Protein AF-A0A316M0P5-F1 (afdb_monomer_lite)

Secondary structure (DSSP, 8-state):
--EEEESS--SEEEEEE-TTPPPEEEEEEETTS-EEEEEE-B-SS---EEEEEEPPGGGTTS-EEEEESS--SGGG-EEESS---GGG--TTS-SSSB--SSBEEEEEEEEEE-TTS-EEEEEEEE---SSSPP--EEEEEEESSSSS-EEE-S-----PPP-B-SS-SS-SSEEEEEEEE-TTS-EEEEEEEPP---TT-SBS--BPPPEEEETTEEEE-GGGGG--------------S------EEEEES-STT--EEEE--SSTT-EE-SS--------PPPP-

Radius of gyration: 24.52 Å; chains: 1; bounding box: 75×32×72 Å

Sequence (288 aa):
MGRILLERTKKYLFIPYEEGTVDQKIRIRGKSKKDFSFYYPIASSHVSGWGRIELPIEMVGETVEIITERDAMIEAIYTREQCYGLVERHPMEPWIHFHIPFGKILSVKSLYQDGKENWRMYLLEDFSMGLQSNKGMIREYESEDLYYWKEVGKEISDFRIADNTENFPLVGDVEEFIRATDKNGDTYGFALSKTFRLEQSPVTNVLSIPININGNKIQPIKELKRLRVWKRDWYLKEIEKEFYFECRFQIEPGEWPGITIVDKARTMEDIRAGVIEVELEILVGMEE

Foldseek 3Di:
DDKDKAAQAAQKKKFFADPPAAWWKKWKQWPVRDIDIDTARGAAPDGLDIFMDGDDPVRHGTIMMIDTPDHGVPVPMGHDHDDDDVVPQFPPEDDQFDFDRAAEFPDWFDWEQDPVRKIKTKTFGDSHPHPDDDPGDIWIWIGNFQGDIDTDPDDQDDDDGFDWDPDDLDDDQFDTKTWYAGPVRWIKMKTKGHFCDDRSYRTGITIDQMWTDDPSDTHHGPVCVPDDDDDDDDDDDDDPDDDDDQQKWAWPPPDPPRTDTGHDPPDPRIDGDPDDDDDDDDCPDDDD

Structure (mmCIF, N/CA/C/O backbone):
data_AF-A0A316M0P5-F1
#
_entry.id   AF-A0A316M0P5-F1
#
loop_
_atom_site.group_PDB
_atom_site.id
_atom_site.type_symbol
_atom_site.label_atom_id
_atom_site.label_alt_id
_atom_site.label_comp_id
_atom_site.label_asym_id
_atom_site.label_entity_id
_atom_site.label_seq_id
_atom_site.pdbx_PDB_ins_code
_atom_site.Cartn_x
_atom_site.Cartn_y
_atom_site.Cartn_z
_atom_site.occupancy
_atom_site.B_iso_or_equiv
_atom_site.auth_seq_id
_atom_site.auth_comp_id
_atom_site.auth_asym_id
_atom_site.auth_atom_id
_atom_site.pdbx_PDB_model_num
ATOM 1 N N . MET A 1 1 ? 18.243 -8.850 -20.522 1.00 82.75 1 MET A N 1
ATOM 2 C CA . MET A 1 1 ? 18.728 -7.869 -19.536 1.00 82.75 1 MET A CA 1
ATOM 3 C C . MET A 1 1 ? 18.443 -6.487 -20.088 1.00 82.75 1 MET A C 1
ATOM 5 O O . MET A 1 1 ? 19.121 -6.078 -21.024 1.00 82.75 1 MET A O 1
ATOM 9 N N . GLY A 1 2 ? 17.419 -5.815 -19.566 1.00 85.44 2 GLY A N 1
ATOM 10 C CA . GLY A 1 2 ? 17.083 -4.445 -19.947 1.00 85.44 2 GLY A CA 1
ATOM 11 C C . GLY A 1 2 ? 17.866 -3.417 -19.128 1.00 85.44 2 GLY A C 1
ATOM 12 O O . GLY A 1 2 ? 18.156 -3.641 -17.947 1.00 85.44 2 GLY A O 1
ATOM 13 N N . ARG A 1 3 ? 18.204 -2.279 -19.742 1.00 91.31 3 ARG A N 1
ATOM 14 C CA . ARG A 1 3 ? 18.884 -1.157 -19.081 1.00 91.31 3 ARG A CA 1
ATOM 15 C C . ARG A 1 3 ? 18.383 0.177 -19.629 1.00 91.31 3 ARG A C 1
ATOM 17 O O . ARG A 1 3 ? 18.338 0.351 -20.839 1.00 91.31 3 ARG A O 1
ATOM 24 N N . ILE A 1 4 ? 18.126 1.133 -18.739 1.00 92.94 4 ILE A N 1
ATOM 25 C CA . ILE A 1 4 ? 17.823 2.530 -19.083 1.00 92.94 4 ILE A CA 1
ATOM 26 C C . ILE A 1 4 ? 18.649 3.486 -18.214 1.00 92.94 4 ILE A C 1
ATOM 28 O O . ILE A 1 4 ? 18.998 3.176 -17.070 1.00 92.94 4 ILE A O 1
ATOM 32 N N . LEU A 1 5 ? 18.980 4.650 -18.772 1.00 92.50 5 LEU A N 1
ATOM 33 C CA . LEU A 1 5 ? 19.546 5.784 -18.049 1.00 92.50 5 LEU A CA 1
ATOM 34 C C . LEU A 1 5 ? 18.502 6.897 -17.981 1.00 92.50 5 LEU A C 1
ATOM 36 O O . LEU A 1 5 ? 18.043 7.376 -19.013 1.00 92.50 5 LEU A O 1
ATOM 40 N N . LEU A 1 6 ? 18.155 7.318 -16.769 1.00 91.19 6 LEU A N 1
ATOM 41 C CA . LEU A 1 6 ? 17.278 8.457 -16.529 1.00 91.19 6 LEU A CA 1
ATOM 42 C C . LEU A 1 6 ? 18.118 9.639 -16.062 1.00 91.19 6 LEU A C 1
ATOM 44 O O . LEU A 1 6 ? 18.826 9.549 -15.060 1.00 91.19 6 LEU A O 1
ATOM 48 N N . GLU A 1 7 ? 18.062 10.749 -16.792 1.00 91.12 7 GLU A N 1
ATOM 49 C CA . GLU A 1 7 ? 18.788 11.970 -16.450 1.00 91.12 7 GLU A CA 1
ATOM 50 C C . GLU A 1 7 ? 17.930 12.923 -15.620 1.00 91.12 7 GLU A C 1
ATOM 52 O O . GLU A 1 7 ? 16.743 13.094 -15.890 1.00 91.12 7 GLU A O 1
ATOM 57 N N . ARG A 1 8 ? 18.557 13.601 -14.647 1.00 88.19 8 ARG A N 1
ATOM 58 C CA . ARG A 1 8 ? 17.911 14.607 -13.788 1.00 88.19 8 ARG A CA 1
ATOM 59 C C . ARG A 1 8 ? 16.636 14.062 -13.142 1.00 88.19 8 ARG A C 1
ATOM 61 O O . ARG A 1 8 ? 15.574 14.689 -13.213 1.00 88.19 8 ARG A O 1
ATOM 68 N N . THR A 1 9 ? 16.761 12.883 -12.539 1.00 89.94 9 THR A N 1
ATOM 69 C CA . THR A 1 9 ? 15.659 12.144 -11.921 1.00 89.94 9 THR A CA 1
ATOM 70 C C . THR A 1 9 ? 14.877 13.002 -10.938 1.00 89.94 9 THR A C 1
ATOM 72 O O . THR A 1 9 ? 15.435 13.780 -10.169 1.00 89.94 9 THR A O 1
ATOM 75 N N . LYS A 1 10 ? 13.556 12.875 -10.975 1.00 90.44 10 LYS A N 1
ATOM 76 C CA . LYS A 1 10 ? 12.646 13.547 -10.045 1.00 90.44 10 LYS A CA 1
ATOM 77 C C . LYS A 1 10 ? 12.376 12.687 -8.815 1.00 90.44 10 LYS A C 1
ATOM 79 O O . LYS A 1 10 ? 12.796 11.536 -8.764 1.00 90.44 10 LYS A O 1
ATOM 84 N N . LYS A 1 11 ? 11.654 13.246 -7.843 1.00 87.50 11 LYS A N 1
ATOM 85 C CA . LYS A 1 11 ? 11.351 12.592 -6.564 1.00 87.50 11 LYS A CA 1
ATOM 86 C C . LYS A 1 11 ? 10.739 11.188 -6.699 1.00 87.50 11 LYS A C 1
ATOM 88 O O . LYS A 1 11 ? 11.113 10.288 -5.950 1.00 87.50 11 LYS A O 1
ATOM 93 N N . TYR A 1 12 ? 9.814 10.990 -7.635 1.00 86.50 12 TYR A N 1
ATOM 94 C CA . TYR A 1 12 ? 9.087 9.729 -7.792 1.00 86.50 12 TYR A CA 1
ATOM 95 C C . TYR A 1 12 ? 9.450 9.027 -9.096 1.00 86.50 12 TYR A C 1
ATOM 97 O O . TYR A 1 12 ? 9.427 9.641 -10.161 1.00 86.50 12 TYR A O 1
ATOM 105 N N . LEU A 1 13 ? 9.728 7.729 -9.009 1.00 88.38 13 LEU A N 1
ATOM 106 C CA . LEU A 1 13 ? 9.939 6.812 -10.122 1.00 88.38 13 LEU A CA 1
ATOM 107 C C . LEU A 1 13 ? 8.658 6.021 -10.400 1.00 88.38 13 LEU A C 1
ATOM 109 O O . LEU A 1 13 ? 8.078 5.451 -9.477 1.00 88.38 13 LEU A O 1
ATOM 113 N N . PHE A 1 14 ? 8.255 5.966 -11.666 1.00 87.06 14 PHE A N 1
ATOM 114 C CA . PHE A 1 14 ? 7.072 5.250 -12.131 1.00 87.06 14 PHE A CA 1
ATOM 115 C C . PHE A 1 14 ? 7.503 4.036 -12.945 1.00 87.06 14 PHE A C 1
ATOM 117 O O . PHE A 1 14 ? 8.214 4.186 -13.938 1.00 87.06 14 PHE A O 1
ATOM 124 N N . ILE A 1 15 ? 7.093 2.843 -12.513 1.00 88.75 15 ILE A N 1
ATOM 125 C CA . ILE A 1 15 ? 7.487 1.568 -13.122 1.00 88.75 15 ILE A CA 1
ATOM 126 C C . ILE A 1 15 ? 6.229 0.820 -13.580 1.00 88.75 15 ILE A C 1
ATOM 128 O O . ILE A 1 15 ? 5.363 0.548 -12.743 1.00 88.75 15 ILE A O 1
ATOM 132 N N . PRO A 1 16 ? 6.112 0.450 -14.867 1.00 88.56 16 PRO A N 1
ATOM 133 C CA . PRO A 1 16 ? 4.956 -0.296 -15.344 1.00 88.56 16 PRO A CA 1
ATOM 134 C C . PRO A 1 16 ? 4.971 -1.712 -14.762 1.00 88.56 16 PRO A C 1
ATOM 136 O O . PRO A 1 16 ? 6.026 -2.350 -14.720 1.00 88.56 16 PRO A O 1
ATOM 139 N N . TYR A 1 17 ? 3.822 -2.212 -14.318 1.00 86.94 17 TYR A N 1
ATOM 140 C CA . TYR A 1 17 ? 3.673 -3.592 -13.854 1.00 86.94 17 TYR A CA 1
ATOM 141 C C . TYR A 1 17 ? 2.715 -4.391 -14.734 1.00 86.94 17 TYR A C 1
ATOM 143 O O . TYR A 1 17 ? 1.860 -3.824 -15.416 1.00 86.94 17 TYR A O 1
ATOM 151 N N . GLU A 1 18 ? 2.873 -5.711 -14.691 1.00 86.94 18 GLU A N 1
ATOM 152 C CA . GLU A 1 18 ? 1.995 -6.682 -15.344 1.00 86.94 18 GLU A CA 1
ATOM 153 C C . GLU A 1 18 ? 1.488 -7.685 -14.304 1.00 86.94 18 GLU A C 1
ATOM 155 O O . GLU A 1 18 ? 2.272 -8.351 -13.619 1.00 86.94 18 GLU A O 1
ATOM 160 N N . GLU A 1 19 ? 0.168 -7.762 -14.148 1.00 82.94 19 GLU A N 1
ATOM 161 C CA . GLU A 1 19 ? -0.465 -8.701 -13.226 1.00 82.94 19 GLU A CA 1
ATOM 162 C C . GLU A 1 19 ? -0.185 -10.151 -13.642 1.00 82.94 19 GLU A C 1
ATOM 164 O O . GLU A 1 19 ? -0.196 -10.508 -14.815 1.00 82.94 19 GLU A O 1
ATOM 169 N N . GLY A 1 20 ? 0.072 -11.018 -12.660 1.00 80.69 20 GLY A N 1
ATOM 170 C CA . GLY A 1 20 ? 0.328 -12.441 -12.914 1.00 80.69 20 GLY A CA 1
ATOM 171 C C . GLY A 1 20 ? 1.737 -12.770 -13.423 1.00 80.69 20 GLY A C 1
ATOM 172 O O . GLY A 1 20 ? 2.089 -13.950 -13.469 1.00 80.69 20 GLY A O 1
ATOM 173 N N . THR A 1 21 ? 2.569 -11.769 -13.716 1.00 85.62 21 THR A N 1
ATOM 174 C CA . THR A 1 21 ? 3.973 -11.975 -14.094 1.00 85.62 21 THR A CA 1
ATOM 175 C C . THR A 1 21 ? 4.845 -12.284 -12.877 1.00 85.62 21 THR A C 1
ATOM 177 O O . THR A 1 21 ? 4.596 -11.833 -11.760 1.00 85.62 21 THR A O 1
ATOM 180 N N . VAL A 1 22 ? 5.886 -13.091 -13.094 1.00 87.94 22 VAL A N 1
ATOM 181 C CA . VAL A 1 22 ? 6.869 -13.432 -12.061 1.00 87.94 22 VAL A CA 1
ATOM 182 C C . VAL A 1 22 ? 7.710 -12.207 -11.721 1.00 87.94 22 VAL A C 1
ATOM 184 O O . VAL A 1 22 ? 8.318 -11.604 -12.606 1.00 87.94 22 VAL A O 1
ATOM 187 N N . ASP A 1 23 ? 7.804 -11.895 -10.431 1.00 90.75 23 ASP A N 1
ATOM 188 C CA . ASP A 1 23 ? 8.674 -10.837 -9.937 1.00 90.75 23 ASP A CA 1
ATOM 189 C C . ASP A 1 23 ? 10.119 -11.044 -10.397 1.00 90.75 23 ASP A C 1
ATOM 191 O O . ASP A 1 23 ? 10.692 -12.130 -10.265 1.00 90.75 23 ASP A O 1
ATOM 195 N N . GLN A 1 24 ? 10.740 -9.969 -10.868 1.00 90.62 24 GLN A N 1
ATOM 196 C CA . GLN A 1 24 ? 12.162 -9.955 -11.173 1.00 90.62 24 GLN A CA 1
ATOM 197 C C . GLN A 1 24 ? 12.881 -8.849 -10.421 1.00 90.62 24 GLN A C 1
ATOM 199 O O . GLN A 1 24 ? 12.287 -7.851 -10.007 1.00 90.62 24 GLN A O 1
ATOM 204 N N . LYS A 1 25 ? 14.186 -9.038 -10.231 1.00 91.56 25 LYS A N 1
ATOM 205 C CA . LYS A 1 25 ? 15.002 -8.071 -9.515 1.00 91.56 25 LYS A CA 1
ATOM 206 C C . LYS A 1 25 ? 15.245 -6.842 -10.386 1.00 91.56 25 LYS A C 1
ATOM 208 O O . LYS A 1 25 ? 15.865 -6.925 -11.447 1.00 91.56 25 LYS A O 1
ATOM 213 N N . ILE A 1 26 ? 14.802 -5.692 -9.898 1.00 91.88 26 ILE A N 1
ATOM 214 C CA . ILE A 1 26 ? 15.166 -4.381 -10.426 1.00 91.88 26 ILE A CA 1
ATOM 215 C C . ILE A 1 26 ? 16.307 -3.844 -9.574 1.00 91.88 26 ILE A C 1
ATOM 217 O O . ILE A 1 26 ? 16.248 -3.886 -8.345 1.00 91.88 26 ILE A O 1
ATOM 221 N N . ARG A 1 27 ? 17.359 -3.340 -10.218 1.00 92.38 27 ARG A N 1
ATOM 222 C CA . ARG A 1 27 ? 18.457 -2.635 -9.551 1.00 92.38 27 ARG A CA 1
ATOM 223 C C . ARG A 1 27 ? 18.503 -1.195 -10.028 1.00 92.38 27 ARG A C 1
ATOM 225 O O . ARG A 1 27 ? 18.555 -0.945 -11.228 1.00 92.38 27 ARG A O 1
ATOM 232 N N . ILE A 1 28 ? 18.538 -0.274 -9.076 1.00 91.94 28 ILE A N 1
ATOM 233 C CA . ILE A 1 28 ? 18.650 1.162 -9.306 1.00 91.94 28 ILE A CA 1
ATOM 234 C C . ILE A 1 28 ? 20.013 1.612 -8.789 1.00 91.94 28 ILE A C 1
ATOM 236 O O . ILE A 1 28 ? 20.363 1.340 -7.640 1.00 91.94 28 ILE A O 1
ATOM 240 N N . ARG A 1 29 ? 20.801 2.265 -9.644 1.00 92.25 29 ARG A N 1
ATOM 241 C CA . ARG A 1 29 ? 22.160 2.724 -9.340 1.00 92.25 29 ARG A CA 1
ATOM 242 C C . ARG A 1 29 ? 22.292 4.217 -9.629 1.00 92.25 29 ARG A C 1
ATOM 244 O O . ARG A 1 29 ? 22.169 4.641 -10.775 1.00 92.25 29 ARG A O 1
ATOM 251 N N . GLY A 1 30 ? 22.589 4.998 -8.594 1.00 88.38 30 GLY A N 1
ATOM 252 C CA . GLY A 1 30 ? 22.941 6.414 -8.726 1.00 88.38 30 GLY A CA 1
ATOM 253 C C . GLY A 1 30 ? 24.423 6.619 -9.051 1.00 88.38 30 GLY A C 1
ATOM 254 O O . GLY A 1 30 ? 25.257 5.728 -8.843 1.00 88.38 30 GLY A O 1
ATOM 255 N N . LYS A 1 31 ? 24.782 7.821 -9.518 1.00 81.19 31 LYS A N 1
ATOM 256 C CA . LYS A 1 31 ? 26.191 8.216 -9.723 1.00 81.19 31 LYS A CA 1
ATOM 257 C C . LYS A 1 31 ? 26.962 8.276 -8.404 1.00 81.19 31 LYS A C 1
ATOM 259 O O . LYS A 1 31 ? 28.147 7.945 -8.375 1.00 81.19 31 LYS A O 1
ATOM 264 N N . SER A 1 32 ? 26.273 8.591 -7.311 1.00 72.50 32 SER A N 1
ATOM 265 C CA . SER A 1 32 ? 26.771 8.573 -5.930 1.00 72.50 32 SER A CA 1
ATOM 266 C C . SER A 1 32 ? 27.163 7.182 -5.383 1.00 72.50 32 SER A C 1
ATOM 268 O O . SER A 1 32 ? 27.480 7.055 -4.203 1.00 72.50 32 SER A O 1
ATOM 270 N N . LYS A 1 33 ? 27.172 6.123 -6.213 1.00 67.56 33 LYS A N 1
ATOM 271 C CA . LYS A 1 33 ? 27.423 4.710 -5.847 1.00 67.56 33 LYS A CA 1
ATOM 272 C C . LYS A 1 33 ? 26.431 4.109 -4.844 1.00 67.56 33 LYS A C 1
ATOM 274 O O . LYS A 1 33 ? 26.630 2.967 -4.438 1.00 67.56 33 LYS A O 1
ATOM 279 N N . LYS A 1 34 ? 25.350 4.811 -4.485 1.00 74.94 34 LYS A N 1
ATOM 280 C CA . LYS A 1 34 ? 24.212 4.170 -3.824 1.00 74.94 34 LYS A CA 1
ATOM 281 C C . LYS A 1 34 ? 23.511 3.252 -4.816 1.00 74.94 34 LYS A C 1
ATOM 283 O O . LYS A 1 34 ? 23.189 3.652 -5.938 1.00 74.94 34 LYS A O 1
ATOM 288 N N . ASP A 1 35 ? 23.275 2.026 -4.384 1.00 85.44 35 ASP A N 1
ATOM 289 C CA . ASP A 1 35 ? 22.475 1.062 -5.104 1.00 85.44 35 ASP A CA 1
ATOM 290 C C . ASP A 1 35 ? 21.407 0.476 -4.191 1.00 85.44 35 ASP A C 1
ATOM 292 O O . ASP A 1 35 ? 21.615 0.232 -3.004 1.00 85.44 35 ASP A O 1
ATOM 296 N N . PHE A 1 36 ? 20.229 0.262 -4.756 1.00 87.44 36 PHE A N 1
ATOM 297 C CA . PHE A 1 36 ? 19.219 -0.545 -4.100 1.00 87.44 36 PHE A CA 1
ATOM 298 C C . PHE A 1 36 ? 18.539 -1.434 -5.125 1.00 87.44 36 PHE A C 1
ATOM 300 O O . PHE A 1 36 ? 18.544 -1.169 -6.331 1.00 87.44 36 PHE A O 1
ATOM 307 N N . SER A 1 37 ? 18.012 -2.547 -4.637 1.00 89.44 37 SER A N 1
ATOM 308 C CA . SER A 1 37 ? 17.334 -3.522 -5.470 1.00 89.44 37 SER A CA 1
ATOM 309 C C . SER A 1 37 ? 16.124 -4.078 -4.762 1.00 89.44 37 SER A C 1
ATOM 311 O O . SER A 1 37 ? 16.158 -4.267 -3.547 1.00 89.44 37 SER A O 1
ATOM 313 N N . PHE A 1 38 ? 15.109 -4.391 -5.543 1.00 90.25 38 PHE A N 1
ATOM 314 C CA . PHE A 1 38 ? 13.842 -4.923 -5.076 1.00 90.25 38 PHE A CA 1
ATOM 315 C C . PHE A 1 38 ? 13.259 -5.832 -6.156 1.00 90.25 38 PHE A C 1
ATOM 317 O O . PHE A 1 38 ? 13.621 -5.734 -7.330 1.00 90.25 38 PHE A O 1
ATOM 324 N N . TYR A 1 39 ? 12.382 -6.732 -5.744 1.00 91.44 39 TYR A N 1
ATOM 325 C CA . TYR A 1 39 ? 11.619 -7.593 -6.628 1.00 91.44 39 TYR A CA 1
ATOM 326 C C . TYR A 1 39 ? 10.331 -6.896 -7.038 1.00 91.44 39 TYR A C 1
ATOM 328 O O . TYR A 1 39 ? 9.632 -6.326 -6.195 1.00 91.44 39 TYR A O 1
ATOM 336 N N . TYR A 1 40 ? 10.048 -6.917 -8.338 1.00 91.19 40 TYR A N 1
ATOM 337 C CA . TYR A 1 40 ? 8.907 -6.225 -8.917 1.00 91.19 40 TYR A CA 1
ATOM 338 C C . TYR A 1 40 ? 8.388 -6.960 -10.162 1.00 91.19 40 TYR A C 1
ATOM 340 O O . TYR A 1 40 ? 9.201 -7.416 -10.977 1.00 91.19 40 TYR A O 1
ATOM 348 N N . PRO A 1 41 ? 7.061 -7.058 -10.351 1.00 90.69 41 PRO A N 1
ATOM 349 C CA . PRO A 1 41 ? 6.447 -7.669 -11.528 1.00 90.69 41 PRO A CA 1
ATOM 350 C C . PRO A 1 41 ? 6.399 -6.660 -12.686 1.00 90.69 41 PRO A C 1
ATOM 352 O O . PRO A 1 41 ? 5.332 -6.226 -13.110 1.00 90.69 41 PRO A O 1
ATOM 355 N N . ILE A 1 42 ? 7.567 -6.208 -13.154 1.00 91.62 42 ILE A N 1
ATOM 356 C CA . ILE A 1 42 ? 7.646 -5.218 -14.241 1.00 91.62 42 ILE A CA 1
ATOM 357 C C . ILE A 1 42 ? 7.022 -5.779 -15.521 1.00 91.62 42 ILE A C 1
ATOM 359 O O . ILE A 1 42 ? 7.212 -6.951 -15.846 1.00 91.62 42 ILE A O 1
ATOM 363 N N . ALA A 1 43 ? 6.310 -4.919 -16.243 1.00 89.94 43 ALA A N 1
ATOM 364 C CA . ALA A 1 43 ? 5.658 -5.277 -17.490 1.00 89.94 43 ALA A CA 1
ATOM 365 C C . ALA A 1 43 ? 6.646 -5.772 -18.551 1.00 89.94 43 ALA A C 1
ATOM 367 O O . ALA A 1 43 ? 7.677 -5.138 -18.794 1.00 89.94 43 ALA A O 1
ATOM 368 N N . SER A 1 44 ? 6.304 -6.877 -19.208 1.00 88.81 44 SER A N 1
ATOM 369 C CA . SER A 1 44 ? 7.061 -7.434 -20.333 1.00 88.81 44 SER A CA 1
ATOM 370 C C . SER A 1 44 ? 6.208 -7.536 -21.595 1.00 88.81 44 SER A C 1
ATOM 372 O O . SER A 1 44 ? 6.722 -7.253 -22.674 1.00 88.81 44 SER A O 1
ATOM 374 N N . SER A 1 45 ? 4.926 -7.892 -21.474 1.00 86.88 45 SER A N 1
ATOM 375 C CA . SER A 1 45 ? 4.025 -8.088 -22.622 1.00 86.88 45 SER A CA 1
ATOM 376 C C . SER A 1 45 ? 2.998 -6.967 -22.752 1.00 86.88 45 SER A C 1
ATOM 378 O O . SER A 1 45 ? 2.72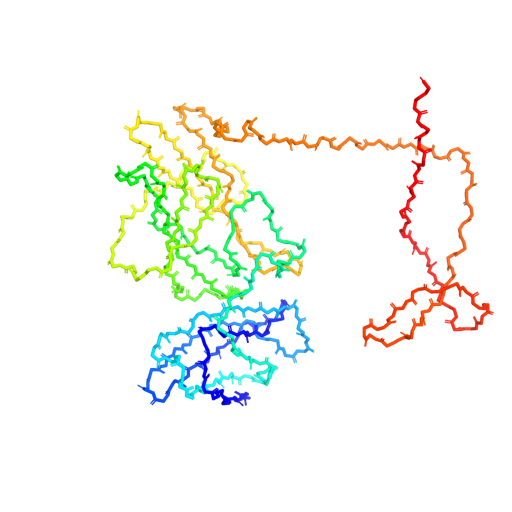1 -6.507 -23.857 1.00 86.88 45 SER A O 1
ATOM 380 N N . HIS A 1 46 ? 2.442 -6.514 -21.628 1.00 85.75 46 HIS A N 1
ATOM 381 C CA . HIS A 1 46 ? 1.462 -5.431 -21.567 1.00 85.75 46 HIS A CA 1
ATOM 382 C C . HIS A 1 46 ? 1.541 -4.704 -20.219 1.00 85.75 46 HIS A C 1
ATOM 384 O O . HIS A 1 46 ? 2.118 -5.219 -19.266 1.00 85.75 46 HIS A O 1
ATOM 390 N N . VAL A 1 47 ? 0.966 -3.501 -20.137 1.00 85.75 47 VAL A N 1
ATOM 391 C CA . VAL A 1 47 ? 0.949 -2.694 -18.908 1.00 85.75 47 VAL A CA 1
ATOM 392 C C . VAL A 1 47 ? -0.413 -2.833 -18.233 1.00 85.75 47 VAL A C 1
ATOM 394 O O . VAL A 1 47 ? -1.400 -2.314 -18.747 1.00 85.75 47 VAL A O 1
ATOM 397 N N . SER A 1 48 ? -0.462 -3.499 -17.078 1.00 80.25 48 SER A N 1
ATOM 398 C CA . SER A 1 48 ? -1.663 -3.557 -16.227 1.00 80.25 48 SER A CA 1
ATOM 399 C C . SER A 1 48 ? -1.826 -2.278 -15.398 1.00 80.25 48 SER A C 1
ATOM 401 O O . SER A 1 48 ? -2.937 -1.856 -15.095 1.00 80.25 48 SER A O 1
ATOM 403 N N . GLY A 1 49 ? -0.714 -1.615 -15.073 1.00 79.38 49 GLY A N 1
ATOM 404 C CA . GLY A 1 49 ? -0.725 -0.313 -14.419 1.00 79.38 49 GLY A CA 1
ATOM 405 C C . GLY A 1 49 ? 0.675 0.198 -14.103 1.00 79.38 49 GLY A C 1
ATOM 406 O O . GLY A 1 49 ? 1.678 -0.312 -14.607 1.00 79.38 49 GLY A O 1
ATOM 407 N N . TRP A 1 50 ? 0.746 1.214 -13.245 1.00 81.19 50 TRP A N 1
ATOM 408 C CA . TRP A 1 50 ? 1.989 1.895 -12.895 1.00 81.19 50 TRP A CA 1
ATOM 409 C C . TRP A 1 50 ? 2.195 1.922 -11.388 1.00 81.19 50 TRP A C 1
ATOM 411 O O . TRP A 1 50 ? 1.353 2.421 -10.647 1.00 81.19 50 TRP A O 1
ATOM 421 N N . GLY A 1 51 ? 3.340 1.415 -10.943 1.00 79.62 51 GLY A N 1
ATOM 422 C CA . GLY A 1 51 ? 3.778 1.546 -9.563 1.00 79.62 51 GLY A CA 1
ATOM 423 C C . GLY A 1 51 ? 4.661 2.746 -9.344 1.00 79.62 51 GLY A C 1
ATOM 424 O O . GLY A 1 51 ? 5.313 3.240 -10.263 1.00 79.62 51 GLY A O 1
ATOM 425 N N . ARG A 1 52 ? 4.684 3.202 -8.094 1.00 81.31 52 ARG A N 1
ATOM 426 C CA . ARG A 1 52 ? 5.399 4.401 -7.668 1.00 81.31 52 ARG A CA 1
ATOM 427 C C . ARG A 1 52 ? 6.421 4.054 -6.601 1.00 81.31 52 ARG A C 1
ATOM 429 O O . ARG A 1 52 ? 6.079 3.476 -5.572 1.00 81.31 52 ARG A O 1
ATOM 436 N N . ILE A 1 53 ? 7.642 4.533 -6.796 1.00 83.25 53 ILE A N 1
ATOM 437 C CA . ILE A 1 53 ? 8.721 4.450 -5.814 1.00 83.25 53 ILE A CA 1
ATOM 438 C C . ILE A 1 53 ? 9.231 5.855 -5.538 1.00 83.25 53 ILE A C 1
ATOM 440 O O . ILE A 1 53 ? 9.524 6.614 -6.457 1.00 83.25 53 ILE A O 1
ATOM 444 N N . GLU A 1 54 ? 9.343 6.213 -4.266 1.00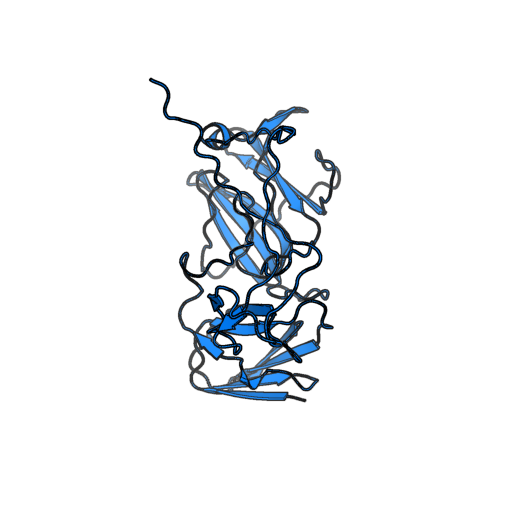 82.44 54 GLU A N 1
ATOM 445 C CA . GLU A 1 54 ? 10.049 7.427 -3.868 1.00 82.44 54 GLU A CA 1
ATOM 446 C C . GLU A 1 54 ? 11.551 7.159 -3.919 1.00 82.44 54 GLU A C 1
ATOM 448 O O . GLU A 1 54 ? 12.050 6.233 -3.277 1.00 82.44 54 GLU A O 1
ATOM 453 N N . LEU A 1 55 ? 12.268 7.932 -4.733 1.00 85.06 55 LEU A N 1
ATOM 454 C CA . LEU A 1 55 ? 13.713 7.804 -4.825 1.00 85.06 55 LEU A CA 1
ATOM 455 C C . LEU A 1 55 ? 14.369 8.374 -3.559 1.00 85.06 55 LEU A C 1
ATOM 457 O O . LEU A 1 55 ? 13.899 9.389 -3.036 1.00 85.06 55 LEU A O 1
ATOM 461 N N . PRO A 1 56 ? 15.481 7.775 -3.088 1.00 83.62 56 PRO A N 1
ATOM 462 C CA . PRO A 1 56 ? 16.313 8.394 -2.064 1.00 83.62 56 PRO A CA 1
ATOM 463 C C . PRO A 1 56 ? 16.678 9.823 -2.467 1.00 83.62 56 PRO A C 1
ATOM 465 O O . PRO A 1 56 ? 16.962 10.077 -3.641 1.00 83.62 56 PRO A O 1
ATOM 468 N N . ILE A 1 57 ? 16.693 10.750 -1.507 1.00 83.25 57 ILE A N 1
ATOM 469 C CA . ILE A 1 57 ? 16.887 12.177 -1.793 1.00 83.25 57 ILE A CA 1
ATOM 470 C C . ILE A 1 57 ? 18.201 12.458 -2.527 1.00 83.25 57 ILE A C 1
ATOM 472 O O . ILE A 1 57 ? 18.267 13.349 -3.367 1.00 83.25 57 ILE A O 1
ATOM 476 N N . GLU A 1 58 ? 19.229 11.648 -2.286 1.00 84.94 58 GLU A N 1
ATOM 477 C CA . GLU A 1 58 ? 20.532 11.768 -2.938 1.00 84.94 58 GLU A CA 1
ATOM 478 C C . GLU A 1 58 ? 20.507 11.348 -4.410 1.00 84.94 58 GLU A C 1
ATOM 480 O O . GLU A 1 58 ? 21.411 11.698 -5.157 1.00 84.94 58 GLU A O 1
ATOM 485 N N . MET A 1 59 ? 19.490 10.598 -4.841 1.00 88.44 59 MET A N 1
ATOM 486 C CA . MET A 1 59 ? 19.276 10.261 -6.248 1.00 88.44 59 MET A CA 1
ATOM 487 C C . MET A 1 59 ? 18.402 11.291 -6.967 1.00 88.44 59 MET A C 1
ATOM 489 O O . MET A 1 59 ? 18.247 11.197 -8.182 1.00 88.44 59 MET A O 1
ATOM 493 N N . VAL A 1 60 ? 17.816 12.269 -6.272 1.00 89.38 60 VAL A N 1
ATOM 494 C CA . VAL A 1 60 ? 17.016 13.320 -6.911 1.00 89.38 60 VAL A CA 1
ATOM 495 C C . VAL A 1 60 ? 17.949 14.328 -7.587 1.00 89.38 60 VAL A C 1
ATOM 497 O O . VAL A 1 60 ? 18.878 14.855 -6.985 1.00 89.38 60 VAL A O 1
ATOM 500 N N . GLY A 1 61 ? 17.712 14.593 -8.870 1.00 89.31 61 GLY A N 1
ATOM 501 C CA . GLY A 1 61 ? 18.530 15.458 -9.721 1.00 89.31 61 GLY A CA 1
ATOM 502 C C . GLY A 1 61 ? 19.745 14.769 -10.353 1.00 89.31 61 GLY A C 1
ATOM 503 O O . GLY A 1 61 ? 20.374 15.359 -11.234 1.00 89.31 61 GLY A O 1
ATOM 504 N N . GLU A 1 62 ? 20.059 13.529 -9.967 1.00 91.38 62 GLU A N 1
ATOM 505 C CA . GLU A 1 62 ? 21.174 12.761 -10.529 1.00 91.38 62 GLU A CA 1
ATOM 506 C C . GLU A 1 62 ? 20.816 12.070 -11.861 1.00 91.38 62 GLU A C 1
ATOM 508 O O . GLU A 1 62 ? 19.691 12.119 -12.357 1.00 91.38 62 GLU A O 1
ATOM 513 N N . THR A 1 63 ? 21.816 11.435 -12.482 1.00 92.19 63 THR A N 1
ATOM 514 C CA . THR A 1 63 ? 21.576 10.406 -13.500 1.00 92.19 63 THR A CA 1
ATOM 515 C C . THR A 1 63 ? 21.500 9.059 -12.796 1.00 92.19 63 THR A C 1
ATOM 517 O O . THR A 1 63 ? 22.450 8.684 -12.104 1.00 92.19 63 THR A O 1
ATOM 520 N N . VAL A 1 64 ? 20.416 8.326 -13.014 1.00 92.69 64 VAL A N 1
ATOM 521 C CA . VAL A 1 64 ? 20.178 7.013 -12.416 1.00 92.69 64 VAL A CA 1
ATOM 522 C C . VAL A 1 64 ? 20.126 5.949 -13.505 1.00 92.69 64 VAL A C 1
ATOM 524 O O . VAL A 1 64 ? 19.469 6.110 -14.530 1.00 92.69 64 VAL A O 1
ATOM 527 N N . GLU A 1 65 ? 20.834 4.851 -13.278 1.00 94.19 65 GLU A N 1
ATOM 528 C CA . GLU A 1 65 ? 20.796 3.651 -14.105 1.00 94.19 65 GLU A CA 1
ATOM 529 C C . GLU A 1 65 ? 19.816 2.644 -13.501 1.00 94.19 65 GLU A C 1
ATOM 531 O O . GLU A 1 65 ? 19.935 2.290 -12.326 1.00 94.19 65 GLU A O 1
ATOM 536 N N . ILE A 1 66 ? 18.875 2.156 -14.308 1.00 93.06 66 ILE A N 1
ATOM 537 C CA . ILE A 1 66 ? 17.926 1.112 -13.912 1.00 93.06 66 ILE A CA 1
ATOM 538 C C . ILE A 1 66 ? 18.211 -0.130 -14.746 1.00 93.06 66 ILE A C 1
ATOM 540 O O . ILE A 1 66 ? 18.352 -0.051 -15.967 1.00 93.06 66 ILE A O 1
ATOM 544 N N . ILE A 1 67 ? 18.329 -1.269 -14.069 1.00 93.62 67 ILE A N 1
ATOM 545 C CA . ILE A 1 67 ? 18.726 -2.551 -14.649 1.00 93.62 67 ILE A CA 1
ATOM 546 C C . ILE A 1 67 ? 17.700 -3.608 -14.249 1.00 93.62 67 ILE A C 1
ATOM 548 O O . ILE A 1 67 ? 17.323 -3.698 -13.079 1.00 93.62 67 ILE A O 1
ATOM 552 N N . THR A 1 68 ? 17.297 -4.431 -15.213 1.00 91.81 68 THR A N 1
ATOM 553 C CA . THR A 1 68 ? 16.418 -5.592 -15.016 1.00 91.81 68 THR A CA 1
ATOM 554 C C . THR A 1 68 ? 17.108 -6.863 -15.501 1.00 91.81 68 THR A C 1
ATOM 556 O O . THR A 1 68 ? 17.953 -6.831 -16.400 1.00 91.81 68 THR A O 1
ATOM 559 N N . GLU A 1 69 ? 16.771 -8.004 -14.902 1.00 87.81 69 GLU A N 1
ATOM 560 C CA . GLU A 1 69 ? 17.376 -9.292 -15.260 1.00 87.81 69 GLU A CA 1
ATOM 561 C C . GLU A 1 69 ? 16.939 -9.758 -16.660 1.00 87.81 69 GLU A C 1
ATOM 563 O O . GLU A 1 69 ? 17.762 -10.222 -17.460 1.00 87.81 69 GLU A O 1
ATOM 568 N N . ARG A 1 70 ? 15.660 -9.578 -17.003 1.00 84.62 70 ARG A N 1
ATOM 569 C CA . ARG A 1 70 ? 15.068 -10.024 -18.274 1.00 84.62 70 ARG A CA 1
ATOM 570 C C . ARG A 1 70 ? 14.783 -8.858 -19.211 1.00 84.62 70 ARG A C 1
ATOM 572 O O . ARG A 1 70 ? 15.142 -7.722 -18.920 1.00 84.62 70 ARG A O 1
ATOM 579 N N . ASP A 1 71 ? 14.278 -9.175 -20.395 1.00 77.88 71 ASP A N 1
ATOM 580 C CA . ASP A 1 71 ? 13.728 -8.162 -21.289 1.00 77.88 71 ASP A CA 1
ATOM 581 C C . ASP A 1 71 ? 12.340 -7.746 -20.779 1.00 77.88 71 ASP A C 1
ATOM 583 O O . ASP A 1 71 ? 11.536 -8.590 -20.371 1.00 77.88 71 ASP A O 1
ATOM 587 N N . ALA A 1 72 ? 12.109 -6.445 -20.692 1.00 85.94 72 ALA A N 1
ATOM 588 C CA . ALA A 1 72 ? 10.928 -5.847 -20.083 1.00 85.94 72 ALA A CA 1
ATOM 589 C C . ALA A 1 72 ? 10.723 -4.450 -20.667 1.00 85.94 72 ALA A C 1
ATOM 591 O O . ALA A 1 72 ? 11.650 -3.873 -21.236 1.00 85.94 72 ALA A O 1
ATOM 592 N N . MET A 1 73 ? 9.549 -3.865 -20.446 1.00 89.75 73 MET A N 1
ATOM 593 C CA . MET A 1 73 ? 9.199 -2.492 -20.826 1.00 89.75 73 MET A CA 1
ATOM 594 C C . MET A 1 73 ? 9.925 -1.447 -19.956 1.00 89.75 73 MET A C 1
ATOM 596 O O . MET A 1 73 ? 9.342 -0.475 -19.482 1.00 89.75 73 MET A O 1
ATOM 600 N N . ILE A 1 74 ? 11.224 -1.641 -19.723 1.00 88.94 74 ILE A N 1
ATOM 601 C CA . ILE A 1 74 ? 12.081 -0.772 -18.917 1.00 88.94 74 ILE A CA 1
ATOM 602 C C . ILE A 1 74 ? 12.211 0.626 -19.534 1.00 88.94 74 ILE A C 1
ATOM 604 O O . ILE A 1 74 ? 12.399 1.602 -18.814 1.00 88.94 74 ILE A O 1
ATOM 608 N N . GLU A 1 75 ? 12.066 0.727 -20.857 1.00 86.31 75 GLU A N 1
ATOM 609 C CA . GLU A 1 75 ? 12.074 1.993 -21.595 1.00 86.31 75 GLU A CA 1
ATOM 610 C C . GLU A 1 75 ? 10.891 2.900 -21.240 1.00 86.31 75 GLU A C 1
ATOM 612 O O . GLU A 1 75 ? 10.981 4.116 -21.376 1.00 86.31 75 GLU A O 1
ATOM 617 N N . ALA A 1 76 ? 9.801 2.321 -20.732 1.00 88.12 76 ALA A N 1
ATOM 618 C CA . ALA A 1 76 ? 8.623 3.066 -20.315 1.00 88.12 76 ALA A CA 1
ATOM 619 C C . ALA A 1 76 ? 8.766 3.664 -18.901 1.00 88.12 76 ALA A C 1
ATOM 621 O O . ALA A 1 76 ? 7.917 4.446 -18.484 1.00 88.12 76 ALA A O 1
ATOM 622 N N . ILE A 1 77 ? 9.823 3.329 -18.153 1.00 90.56 77 ILE A N 1
ATOM 623 C CA . ILE A 1 77 ? 10.062 3.877 -16.813 1.00 90.56 77 ILE A CA 1
ATOM 624 C C . ILE A 1 77 ? 10.398 5.371 -16.905 1.00 90.56 77 ILE A C 1
ATOM 626 O O . ILE A 1 77 ? 11.275 5.779 -17.663 1.00 90.56 77 ILE A O 1
ATOM 630 N N . TYR A 1 78 ? 9.763 6.193 -16.066 1.00 89.50 78 TYR A N 1
ATOM 631 C CA . TYR A 1 78 ? 10.010 7.638 -16.016 1.00 89.50 78 TYR A CA 1
ATOM 632 C C . TYR A 1 78 ? 9.984 8.185 -14.583 1.00 89.50 78 TYR A C 1
ATOM 634 O O . TYR A 1 78 ? 9.611 7.487 -13.641 1.00 89.50 78 TYR A O 1
ATOM 642 N N . THR A 1 79 ? 10.373 9.455 -14.399 1.00 89.38 79 THR A N 1
ATOM 643 C CA . THR A 1 79 ? 10.285 10.138 -13.093 1.00 89.38 79 THR A CA 1
ATOM 644 C C . THR A 1 79 ? 9.405 11.388 -13.132 1.00 89.38 79 THR A C 1
ATOM 646 O O . THR A 1 79 ? 9.344 12.073 -14.153 1.00 89.38 79 THR A O 1
ATOM 649 N N . ARG A 1 80 ? 8.729 11.710 -12.018 1.00 85.19 80 ARG A N 1
ATOM 650 C CA . ARG A 1 80 ? 7.969 12.962 -11.815 1.00 85.19 80 ARG A CA 1
ATOM 651 C C . ARG A 1 80 ? 8.216 13.561 -10.432 1.00 85.19 80 ARG A C 1
ATOM 653 O O . ARG A 1 80 ? 8.619 12.870 -9.501 1.00 85.19 80 ARG A O 1
ATOM 660 N N . GLU A 1 81 ? 7.983 14.867 -10.316 1.00 83.38 81 GLU A N 1
ATOM 661 C CA . GLU A 1 81 ? 8.124 15.592 -9.046 1.00 83.38 81 GLU A CA 1
ATOM 662 C C . GLU A 1 81 ? 6.931 15.354 -8.119 1.00 83.38 81 GLU A C 1
ATOM 664 O O . GLU A 1 81 ? 7.088 15.191 -6.913 1.00 83.38 81 GLU A O 1
ATOM 669 N N . GLN A 1 82 ? 5.731 15.309 -8.697 1.00 72.88 82 GLN A N 1
ATOM 670 C CA . GLN A 1 82 ? 4.492 15.066 -7.974 1.00 72.88 82 GLN A CA 1
ATOM 671 C C . GLN A 1 82 ? 4.116 13.588 -8.057 1.00 72.88 82 GLN A C 1
ATOM 673 O O . GLN A 1 82 ? 4.288 12.938 -9.092 1.00 72.88 82 GLN A O 1
ATOM 678 N N . CYS A 1 83 ? 3.591 13.075 -6.948 1.00 65.25 83 CYS A N 1
ATOM 679 C CA . CYS A 1 83 ? 2.809 11.848 -6.950 1.00 65.25 83 CYS A CA 1
ATOM 680 C C . CYS A 1 83 ? 1.454 12.111 -7.626 1.00 65.25 83 CYS A C 1
ATOM 682 O O . CYS A 1 83 ? 1.010 13.260 -7.649 1.00 65.25 83 CYS A O 1
ATOM 684 N N . TYR A 1 84 ? 0.795 11.047 -8.104 1.00 60.41 84 TYR A N 1
ATOM 685 C CA . TYR A 1 84 ? -0.642 11.035 -8.376 1.00 60.41 84 TYR A CA 1
ATOM 686 C C . TYR A 1 84 ? -1.390 11.882 -7.337 1.00 60.41 84 TYR A C 1
ATOM 688 O O . TYR A 1 84 ? -1.275 11.649 -6.128 1.00 60.41 84 TYR A O 1
ATOM 696 N N . GLY A 1 85 ? -2.090 12.914 -7.805 1.00 48.78 85 GLY A N 1
ATOM 697 C CA . GLY A 1 85 ? -3.023 13.664 -6.972 1.00 48.78 85 GLY A CA 1
ATOM 698 C C . GLY A 1 85 ? -4.312 12.866 -6.769 1.00 48.78 85 GLY A C 1
ATOM 699 O O . GLY A 1 85 ? -4.532 11.851 -7.422 1.00 48.78 85 GLY A O 1
ATOM 700 N N . LEU A 1 86 ? -5.230 13.379 -5.942 1.00 43.62 86 LEU A N 1
ATOM 701 C CA . LEU A 1 86 ? -6.610 12.864 -5.813 1.00 43.62 86 LEU A CA 1
ATOM 702 C C . LEU A 1 86 ? -7.340 12.673 -7.165 1.00 43.62 86 LEU A C 1
ATOM 704 O O . LEU A 1 86 ? -8.349 11.982 -7.220 1.00 43.62 86 LEU A O 1
ATOM 708 N N . VAL A 1 87 ? -6.837 13.302 -8.230 1.00 44.72 87 VAL A N 1
ATOM 709 C CA . VAL A 1 87 ? -7.393 13.337 -9.588 1.00 44.72 87 VAL A CA 1
ATOM 710 C C . VAL A 1 87 ? -7.023 12.097 -10.423 1.00 44.72 87 VAL A C 1
ATOM 712 O O . VAL A 1 87 ? -7.685 11.822 -11.414 1.00 44.72 87 VAL A O 1
ATOM 715 N N . GLU A 1 88 ? -6.005 11.326 -10.028 1.00 53.34 88 GLU A N 1
ATOM 716 C CA . GLU A 1 88 ? -5.499 10.155 -10.771 1.00 53.34 88 GLU A CA 1
ATOM 717 C C . GLU A 1 88 ? -5.683 8.847 -9.967 1.00 53.34 88 GLU A C 1
ATOM 719 O O . GLU A 1 88 ? -4.833 7.960 -10.011 1.00 53.34 88 GLU A O 1
ATOM 724 N N . ARG A 1 89 ? -6.769 8.735 -9.186 1.00 56.00 89 ARG A N 1
ATOM 725 C CA . ARG A 1 89 ? -7.120 7.494 -8.468 1.00 56.00 89 ARG A CA 1
ATOM 726 C C . ARG A 1 89 ? -7.559 6.405 -9.442 1.00 56.00 89 ARG A C 1
ATOM 728 O O . ARG A 1 89 ? -8.327 6.676 -10.367 1.00 56.00 89 ARG A O 1
ATOM 735 N N . HIS A 1 90 ? -7.116 5.172 -9.212 1.00 59.50 90 HIS A N 1
ATOM 736 C CA . HIS A 1 90 ? -7.583 4.026 -9.981 1.00 59.50 90 HIS A CA 1
ATOM 737 C C . HIS A 1 90 ? -9.083 3.773 -9.712 1.00 59.50 90 HIS A C 1
ATOM 739 O O . HIS A 1 90 ? -9.517 3.830 -8.558 1.00 59.50 90 HIS A O 1
ATOM 745 N N . PRO A 1 91 ? -9.893 3.443 -10.739 1.00 60.44 91 PRO A N 1
ATOM 746 C CA . PRO A 1 91 ? -11.341 3.238 -10.590 1.00 60.44 91 PRO A CA 1
ATOM 747 C C . PRO A 1 91 ? -11.733 2.157 -9.567 1.00 60.44 91 PRO A C 1
ATOM 749 O O . PRO A 1 91 ? -12.825 2.205 -9.003 1.00 60.44 91 PRO A O 1
ATOM 752 N N . MET A 1 92 ? -10.842 1.188 -9.329 1.00 68.06 92 MET A N 1
ATOM 753 C CA . MET A 1 92 ? -11.060 -0.006 -8.499 1.00 68.06 92 MET A CA 1
ATOM 754 C C . MET A 1 92 ? -10.374 0.074 -7.118 1.00 68.06 92 MET A C 1
ATOM 756 O O . MET A 1 92 ? -10.163 -0.948 -6.462 1.00 68.06 92 MET A O 1
ATOM 760 N N . GLU A 1 93 ? -9.983 1.266 -6.660 1.00 72.50 93 GLU A N 1
ATOM 761 C CA . GLU A 1 93 ? -9.413 1.448 -5.316 1.00 72.50 93 GLU A CA 1
ATOM 762 C C . GLU A 1 93 ? -10.479 1.268 -4.214 1.00 72.50 93 GLU A C 1
ATOM 764 O O . GLU A 1 93 ? -11.612 1.714 -4.389 1.00 72.50 93 GLU A O 1
ATOM 769 N N . PRO A 1 94 ? -10.164 0.644 -3.061 1.00 77.25 94 PRO A N 1
ATOM 770 C CA . PRO A 1 94 ? -11.081 0.570 -1.921 1.00 77.25 94 PRO A CA 1
ATOM 771 C C . PRO A 1 94 ? -11.433 1.957 -1.350 1.00 77.25 94 PRO A C 1
ATOM 773 O O . PRO A 1 94 ? -10.564 2.714 -0.946 1.00 77.25 94 PRO A O 1
ATOM 776 N N . TRP A 1 95 ? -12.724 2.284 -1.235 1.00 75.50 95 TRP A N 1
ATOM 777 C CA . TRP A 1 95 ? -13.163 3.646 -0.865 1.00 75.50 95 TRP A CA 1
ATOM 778 C C . TRP A 1 95 ? -13.276 3.904 0.641 1.00 75.50 95 TRP A C 1
ATOM 780 O O . TRP A 1 95 ? -13.232 5.048 1.087 1.00 75.50 95 TRP A O 1
ATOM 790 N N . ILE A 1 96 ? -13.521 2.845 1.409 1.00 80.69 96 ILE A N 1
ATOM 791 C CA . ILE A 1 96 ? -13.899 2.926 2.829 1.00 80.69 96 ILE A CA 1
ATOM 792 C C . ILE A 1 96 ? -12.758 2.441 3.727 1.00 80.69 96 ILE A C 1
ATOM 794 O O . ILE A 1 96 ? -12.590 2.912 4.848 1.00 80.69 96 ILE A O 1
ATOM 798 N N . HIS A 1 97 ? -11.984 1.481 3.233 1.00 88.50 97 HIS A N 1
ATOM 799 C CA . HIS A 1 97 ? -10.855 0.920 3.950 1.00 88.50 97 HIS A CA 1
ATOM 800 C C . HIS A 1 97 ? -9.627 1.792 3.744 1.00 88.50 97 HIS A C 1
ATOM 802 O O . HIS A 1 97 ? -9.403 2.298 2.644 1.00 88.50 97 HIS A O 1
ATOM 808 N N . PHE A 1 98 ? -8.806 1.932 4.782 1.00 91.12 98 PHE A N 1
ATOM 809 C CA . PHE A 1 98 ? -7.515 2.568 4.595 1.00 91.12 98 PHE A CA 1
ATOM 810 C C . PHE A 1 98 ? -6.628 1.654 3.748 1.00 91.12 98 PHE A C 1
ATOM 812 O O . PHE A 1 98 ? -6.486 0.461 4.026 1.00 91.12 98 PHE A O 1
ATOM 819 N N . HIS A 1 99 ? -5.996 2.236 2.740 1.00 89.75 99 HIS A N 1
ATOM 820 C CA . HIS A 1 99 ? -4.978 1.583 1.944 1.00 89.75 99 HIS A CA 1
ATOM 821 C C . HIS A 1 99 ? -3.870 2.575 1.615 1.00 89.75 99 HIS A C 1
ATOM 823 O O . HIS A 1 99 ? -4.075 3.791 1.580 1.00 89.75 99 HIS A O 1
ATOM 829 N N . ILE A 1 100 ? -2.684 2.040 1.354 1.00 86.62 100 ILE A N 1
ATOM 830 C CA . ILE A 1 100 ? -1.583 2.836 0.825 1.00 86.62 100 ILE A CA 1
ATOM 831 C C . ILE A 1 100 ? -1.823 3.117 -0.665 1.00 86.62 100 ILE A C 1
ATOM 833 O O . ILE A 1 100 ? -2.569 2.379 -1.313 1.00 86.62 100 ILE A O 1
ATOM 837 N N . PRO A 1 101 ? -1.202 4.159 -1.246 1.00 78.94 101 PRO A N 1
ATOM 838 C CA . PRO A 1 101 ? -1.439 4.504 -2.648 1.00 78.94 101 PRO A CA 1
ATOM 839 C C . PRO A 1 101 ? -1.063 3.398 -3.643 1.00 78.94 101 PRO A C 1
ATOM 841 O O . PRO A 1 101 ? -1.610 3.359 -4.738 1.00 78.94 101 PRO A O 1
ATOM 844 N N . PHE A 1 102 ? -0.093 2.542 -3.297 1.00 80.88 102 PHE A N 1
ATOM 845 C CA . PHE A 1 102 ? 0.377 1.467 -4.168 1.00 80.88 102 PHE A CA 1
ATOM 846 C C . PHE A 1 102 ? 1.080 0.356 -3.371 1.00 80.88 102 PHE A C 1
ATOM 848 O O . PHE A 1 102 ? 1.890 0.670 -2.497 1.00 80.88 102 PHE A O 1
ATOM 855 N N . GLY A 1 103 ? 0.836 -0.913 -3.711 1.00 86.00 103 GLY A N 1
ATOM 856 C CA . GLY A 1 103 ? 1.526 -2.082 -3.151 1.00 86.00 103 GLY A CA 1
ATOM 857 C C . GLY A 1 103 ? 0.773 -2.788 -2.014 1.00 86.00 103 GLY A C 1
ATOM 858 O O . GLY A 1 103 ? -0.443 -2.997 -2.091 1.00 86.00 103 GLY A O 1
ATOM 859 N N . LYS A 1 104 ? 1.507 -3.201 -0.972 1.00 88.56 104 LYS A N 1
ATOM 860 C CA . LYS A 1 104 ? 0.993 -3.860 0.247 1.00 88.56 104 LYS A CA 1
ATOM 861 C C . LYS A 1 104 ? 1.538 -3.246 1.528 1.00 88.56 104 LYS A C 1
ATOM 863 O O . LYS A 1 104 ? 2.711 -2.898 1.641 1.00 88.56 104 LYS A O 1
ATOM 868 N N . ILE A 1 105 ? 0.690 -3.228 2.544 1.00 92.12 105 ILE A N 1
ATOM 869 C CA . ILE A 1 105 ? 1.057 -3.017 3.940 1.00 92.12 105 ILE A CA 1
ATOM 870 C C . ILE A 1 105 ? 1.610 -4.345 4.468 1.00 92.12 105 ILE A C 1
ATOM 872 O O . ILE A 1 105 ? 0.886 -5.330 4.543 1.00 92.12 105 ILE A O 1
ATOM 876 N N . LEU A 1 106 ? 2.893 -4.402 4.816 1.00 90.19 106 LEU A N 1
ATOM 877 C CA . LEU A 1 106 ? 3.514 -5.617 5.355 1.00 90.19 106 LEU A CA 1
ATOM 878 C C . LEU A 1 106 ? 3.179 -5.833 6.832 1.00 90.19 106 LEU A C 1
ATOM 880 O O . LEU A 1 106 ? 3.090 -6.969 7.280 1.00 90.19 106 LEU A O 1
ATOM 884 N N . SER A 1 107 ? 3.076 -4.749 7.601 1.00 90.38 107 SER A N 1
ATOM 885 C CA . SER A 1 107 ? 2.663 -4.795 9.008 1.00 90.38 107 SER A CA 1
ATOM 886 C C . SER A 1 107 ? 2.408 -3.394 9.542 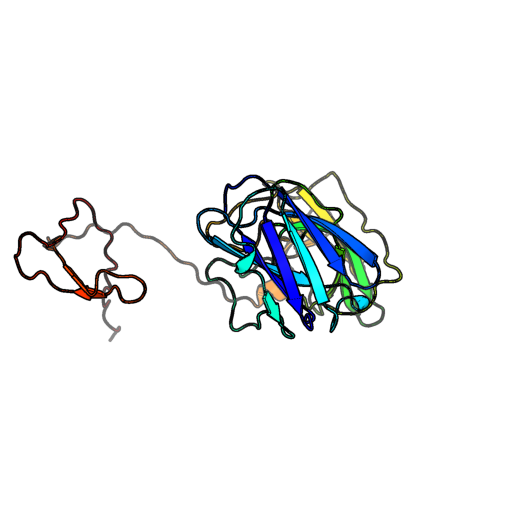1.00 90.38 107 SER A C 1
ATOM 888 O O . SER A 1 107 ? 3.077 -2.442 9.112 1.00 90.38 107 SER A O 1
ATOM 890 N N . VAL A 1 108 ? 1.562 -3.282 10.558 1.00 91.25 108 VAL A N 1
ATOM 891 C CA . VAL A 1 108 ? 1.421 -2.046 11.329 1.00 91.25 108 VAL A CA 1
ATOM 892 C C . VAL A 1 108 ? 2.465 -2.039 12.442 1.00 91.25 108 VAL A C 1
ATOM 894 O O . VAL A 1 108 ? 2.425 -2.810 13.391 1.00 91.25 108 VAL A O 1
ATOM 897 N N . LYS A 1 109 ? 3.455 -1.157 12.327 1.00 90.00 109 LYS A N 1
ATOM 898 C CA . LYS A 1 109 ? 4.560 -1.083 13.285 1.00 90.00 109 LYS A CA 1
ATOM 899 C C . LYS A 1 109 ? 4.200 -0.347 14.563 1.00 90.00 109 LYS A C 1
ATOM 901 O O . LYS A 1 109 ? 4.807 -0.627 15.589 1.00 90.00 109 LYS A O 1
ATOM 906 N N . SER A 1 110 ? 3.267 0.596 14.503 1.00 89.94 110 SER A N 1
ATOM 907 C CA . SER A 1 110 ? 2.871 1.425 15.639 1.00 89.94 110 SER A CA 1
ATOM 908 C C . SER A 1 110 ? 1.497 2.032 15.418 1.00 89.94 110 SER A C 1
ATOM 910 O O . SER A 1 110 ? 1.186 2.426 14.293 1.00 89.94 110 SER A O 1
ATOM 912 N N . LEU A 1 111 ? 0.730 2.186 16.494 1.00 91.69 111 LEU A N 1
ATOM 913 C CA . LEU A 1 111 ? -0.490 2.982 16.525 1.00 91.69 111 LEU A CA 1
ATOM 914 C C . LEU A 1 111 ? -0.654 3.597 17.920 1.00 91.69 111 LEU A C 1
ATOM 916 O O . LEU A 1 111 ? -0.716 2.871 18.910 1.00 91.69 111 LEU A O 1
ATOM 920 N N . TYR A 1 112 ? -0.721 4.923 18.017 1.00 90.56 112 TYR A N 1
ATOM 921 C CA . TYR A 1 112 ? -0.939 5.611 19.294 1.00 90.56 112 TYR A CA 1
ATOM 922 C C . TYR A 1 112 ? -1.541 7.002 19.109 1.00 90.56 112 TYR A C 1
ATOM 924 O O . TYR A 1 112 ? -1.451 7.595 18.037 1.00 90.56 112 TYR A O 1
ATOM 932 N N . GLN A 1 113 ? -2.118 7.546 20.180 1.00 91.75 113 GLN A N 1
ATOM 933 C CA . GLN A 1 113 ? -2.558 8.936 20.225 1.00 91.75 113 GLN A CA 1
ATOM 934 C C . GLN A 1 113 ? -1.446 9.833 20.789 1.00 91.75 113 GLN A C 1
ATOM 936 O O . GLN A 1 113 ? -0.877 9.556 21.848 1.00 91.75 113 GLN A O 1
ATOM 941 N N . ASP A 1 114 ? -1.110 10.906 20.077 1.00 88.81 114 ASP A N 1
ATOM 942 C CA . ASP A 1 114 ? -0.075 11.855 20.468 1.00 88.81 114 ASP A CA 1
ATOM 943 C C . ASP A 1 114 ? -0.559 12.868 21.526 1.00 88.81 114 ASP A C 1
ATOM 945 O O . ASP A 1 114 ? -1.725 12.926 21.934 1.00 88.81 114 ASP A O 1
ATOM 949 N N . GLY A 1 115 ? 0.369 13.699 22.011 1.00 85.19 115 GLY A N 1
ATOM 950 C CA . GLY A 1 115 ? 0.085 14.712 23.030 1.00 85.19 115 GLY A CA 1
ATOM 951 C C . GLY A 1 115 ? -0.972 15.744 22.617 1.00 85.19 115 GLY A C 1
ATOM 952 O O . GLY A 1 115 ? -1.599 16.326 23.500 1.00 85.19 115 GLY A O 1
ATOM 953 N N . LYS A 1 116 ? -1.229 15.921 21.317 1.00 87.81 116 LYS A N 1
ATOM 954 C CA . LYS A 1 116 ? -2.231 16.836 20.750 1.00 87.81 116 LYS A CA 1
ATOM 955 C C . LYS A 1 116 ? -3.548 16.144 20.392 1.00 87.81 116 LYS A C 1
ATOM 957 O O . LYS A 1 116 ? -4.384 16.777 19.768 1.00 87.81 116 LYS A O 1
ATOM 962 N N . GLU A 1 117 ? -3.728 14.890 20.812 1.00 88.62 117 GLU A N 1
ATOM 963 C CA . GLU A 1 117 ? -4.924 14.075 20.537 1.00 88.62 117 GLU A CA 1
ATOM 964 C C . GLU A 1 117 ? -5.041 13.568 19.096 1.00 88.62 117 GLU A C 1
ATOM 966 O O . GLU A 1 117 ? -6.035 12.927 18.763 1.00 88.62 117 GLU A O 1
ATOM 971 N N . ASN A 1 118 ? -3.996 13.732 18.281 1.00 92.44 118 ASN A N 1
ATOM 972 C CA . ASN A 1 118 ? -3.952 13.144 16.949 1.00 92.44 118 ASN A CA 1
ATOM 973 C C . ASN A 1 118 ? -3.448 11.707 17.018 1.00 92.44 118 ASN A C 1
ATOM 975 O O . ASN A 1 118 ? -2.506 11.387 17.744 1.00 92.44 118 ASN A O 1
ATOM 979 N N . TRP A 1 119 ? -4.035 10.842 16.213 1.00 93.12 119 TRP A N 1
ATOM 980 C CA . TRP A 1 119 ? -3.572 9.483 16.017 1.00 93.12 119 TRP A CA 1
ATOM 981 C C . TRP A 1 119 ? -2.375 9.452 15.081 1.00 93.12 119 TRP A C 1
ATOM 983 O O . TRP A 1 119 ? -2.347 10.134 14.058 1.00 93.12 119 TRP A O 1
ATOM 993 N N . ARG A 1 120 ? -1.386 8.644 15.448 1.00 93.19 120 ARG A N 1
ATOM 994 C CA . ARG A 1 120 ? -0.155 8.390 14.705 1.00 93.19 120 ARG A CA 1
ATOM 995 C C . ARG A 1 120 ? -0.083 6.905 14.407 1.00 93.19 120 ARG A C 1
ATOM 997 O O . ARG A 1 120 ? -0.196 6.091 15.324 1.00 93.19 120 ARG A O 1
ATOM 1004 N N . MET A 1 121 ? 0.119 6.565 13.142 1.00 93.25 121 MET A N 1
ATOM 1005 C CA . MET A 1 121 ? 0.279 5.192 12.683 1.00 93.25 121 MET A CA 1
ATOM 1006 C C . MET A 1 121 ? 1.563 5.069 11.875 1.00 93.25 121 MET A C 1
ATOM 1008 O O . MET A 1 121 ? 1.824 5.881 10.993 1.00 93.25 121 MET A O 1
ATOM 1012 N N . TYR A 1 122 ? 2.351 4.041 12.170 1.00 91.88 122 TYR A N 1
ATOM 1013 C CA . TYR A 1 122 ? 3.567 3.731 11.428 1.00 91.88 122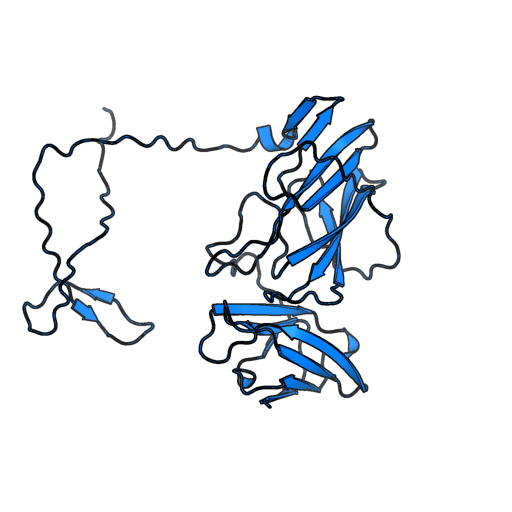 TYR A CA 1
ATOM 1014 C C . TYR A 1 122 ? 3.367 2.413 10.699 1.00 91.88 122 TYR A C 1
ATOM 1016 O O . TYR A 1 122 ? 3.125 1.386 11.334 1.00 91.88 122 TYR A O 1
ATOM 1024 N N . LEU A 1 123 ? 3.468 2.436 9.376 1.00 91.69 123 LEU A N 1
ATOM 1025 C CA . LEU A 1 123 ? 3.284 1.266 8.524 1.00 91.69 123 LEU A CA 1
ATOM 1026 C C . LEU A 1 123 ? 4.609 0.855 7.917 1.00 91.69 123 LEU A C 1
ATOM 1028 O O . LEU A 1 123 ? 5.353 1.705 7.442 1.00 91.69 123 LEU A O 1
ATOM 1032 N N . LEU A 1 124 ? 4.896 -0.446 7.917 1.00 90.12 124 LEU A N 1
ATOM 1033 C CA . LEU A 1 124 ? 5.914 -1.000 7.036 1.00 90.12 124 LEU A CA 1
ATOM 1034 C C . LEU A 1 124 ? 5.240 -1.363 5.718 1.00 90.12 124 LEU A C 1
ATOM 1036 O O . LEU A 1 124 ? 4.377 -2.235 5.686 1.00 90.12 124 LEU A O 1
ATOM 1040 N N . GLU A 1 125 ? 5.653 -0.708 4.646 1.00 89.31 125 GLU A N 1
ATOM 1041 C CA . GLU A 1 125 ? 5.040 -0.814 3.326 1.00 89.31 125 GLU A CA 1
ATOM 1042 C C . GLU A 1 125 ? 5.995 -1.433 2.325 1.00 89.31 125 GLU A C 1
ATOM 1044 O O . GLU A 1 125 ? 7.182 -1.112 2.304 1.00 89.31 125 GLU A O 1
ATOM 1049 N N . ASP A 1 126 ? 5.467 -2.264 1.440 1.00 87.88 126 ASP A N 1
ATOM 1050 C CA . ASP A 1 126 ? 6.144 -2.709 0.235 1.00 87.88 126 ASP A CA 1
ATOM 1051 C C . ASP A 1 126 ? 5.416 -2.124 -0.970 1.00 87.88 126 ASP A C 1
ATOM 1053 O O . ASP A 1 126 ? 4.246 -2.407 -1.207 1.00 87.88 126 ASP A O 1
ATOM 1057 N N . PHE A 1 127 ? 6.125 -1.311 -1.746 1.00 79.81 127 PHE A N 1
ATOM 1058 C CA . PHE A 1 127 ? 5.601 -0.704 -2.965 1.00 79.81 127 PHE A CA 1
ATOM 1059 C C . PHE A 1 127 ? 5.478 -1.715 -4.119 1.00 79.81 127 PHE A C 1
ATOM 1061 O O . PHE A 1 127 ? 5.096 -1.338 -5.218 1.00 79.81 127 PHE A O 1
ATOM 1068 N N . SER A 1 128 ? 5.872 -2.977 -3.943 1.00 79.25 128 SER A N 1
ATOM 1069 C CA . SER A 1 128 ? 5.727 -4.003 -4.974 1.00 79.25 128 SER A CA 1
ATOM 1070 C C . SER A 1 128 ? 4.314 -4.590 -5.001 1.00 79.25 128 SER A C 1
ATOM 1072 O O . SER A 1 128 ? 3.782 -4.991 -3.969 1.00 79.25 128 SER A O 1
ATOM 1074 N N . MET A 1 129 ? 3.755 -4.729 -6.209 1.00 77.25 129 MET A N 1
ATOM 1075 C CA . MET A 1 129 ? 2.558 -5.551 -6.493 1.00 77.25 129 MET A CA 1
ATOM 1076 C C . MET A 1 129 ? 2.879 -7.046 -6.606 1.00 77.25 129 MET A C 1
ATOM 1078 O O . MET A 1 129 ? 2.014 -7.873 -6.897 1.00 77.25 129 MET A O 1
ATOM 1082 N N . GLY A 1 130 ? 4.155 -7.383 -6.448 1.00 78.19 130 GLY A N 1
ATOM 1083 C CA . GLY A 1 130 ? 4.684 -8.719 -6.603 1.00 78.19 130 GLY A CA 1
ATOM 1084 C C . GLY A 1 130 ? 4.381 -9.634 -5.423 1.00 78.19 130 GLY A C 1
ATOM 1085 O O . GLY A 1 130 ? 4.013 -9.208 -4.322 1.00 78.19 130 GLY A O 1
ATOM 1086 N N . LEU A 1 131 ? 4.554 -10.931 -5.660 1.00 76.88 131 LEU A N 1
ATOM 1087 C CA . LEU A 1 131 ? 4.385 -11.956 -4.627 1.00 76.88 131 LEU A CA 1
ATOM 1088 C C . LEU A 1 131 ? 5.544 -11.962 -3.628 1.00 76.88 131 LEU A C 1
ATOM 1090 O O . LEU A 1 131 ? 5.345 -12.297 -2.462 1.00 76.88 131 LEU A O 1
ATOM 1094 N N . GLN A 1 132 ? 6.746 -11.590 -4.062 1.00 82.88 132 GLN A N 1
ATOM 1095 C CA . GLN A 1 132 ? 7.905 -11.524 -3.187 1.00 82.88 132 GLN A CA 1
ATOM 1096 C C . GLN A 1 132 ? 7.799 -10.312 -2.263 1.00 82.88 132 GLN A C 1
ATOM 1098 O O . GLN A 1 132 ? 7.324 -9.243 -2.647 1.00 82.88 132 GLN A O 1
ATOM 1103 N N . SER A 1 133 ? 8.230 -10.492 -1.019 1.00 77.38 133 SER A N 1
ATOM 1104 C CA . SER A 1 133 ? 8.297 -9.405 -0.047 1.00 77.38 133 SER A CA 1
ATOM 1105 C C . SER A 1 133 ? 9.650 -8.722 -0.139 1.00 77.38 133 SER A C 1
ATOM 1107 O O . SER A 1 133 ? 10.699 -9.354 0.013 1.00 77.38 133 SER A O 1
ATOM 1109 N N . ASN A 1 134 ? 9.629 -7.414 -0.359 1.00 85.69 134 ASN A N 1
ATOM 1110 C CA . ASN A 1 134 ? 10.812 -6.585 -0.223 1.00 85.69 134 ASN A CA 1
ATOM 1111 C C . ASN A 1 134 ? 11.045 -6.212 1.244 1.00 85.69 134 ASN A C 1
ATOM 1113 O O . ASN A 1 134 ? 10.207 -6.431 2.116 1.00 85.69 134 ASN A O 1
ATOM 1117 N N . LYS A 1 135 ? 12.198 -5.590 1.522 1.00 81.81 135 LYS A N 1
ATOM 1118 C CA . LYS A 1 135 ? 12.516 -5.047 2.854 1.00 81.81 135 LYS A CA 1
ATOM 1119 C C . LYS A 1 135 ? 11.463 -4.035 3.342 1.00 81.81 135 LYS A C 1
ATOM 1121 O O . LYS A 1 135 ? 11.307 -3.862 4.547 1.00 81.81 135 LYS A O 1
ATOM 1126 N N . GLY A 1 136 ? 10.769 -3.394 2.403 1.00 82.56 136 GLY A N 1
ATOM 1127 C CA . GLY A 1 136 ? 9.782 -2.358 2.657 1.00 82.56 136 GLY A CA 1
ATOM 1128 C C . GLY A 1 136 ? 10.388 -1.051 3.173 1.00 82.56 136 GLY A C 1
ATOM 1129 O O . GLY A 1 136 ? 11.600 -0.935 3.381 1.00 82.56 136 GLY A O 1
ATOM 1130 N N . MET A 1 137 ? 9.533 -0.055 3.364 1.00 83.06 137 MET A N 1
ATOM 1131 C CA . MET A 1 137 ? 9.859 1.245 3.936 1.00 83.06 137 MET A CA 1
ATOM 1132 C C . MET A 1 137 ? 8.834 1.602 5.002 1.00 83.06 137 MET A C 1
ATOM 1134 O O . MET A 1 137 ? 7.659 1.274 4.869 1.00 83.06 137 MET A O 1
ATOM 1138 N N . ILE A 1 138 ? 9.284 2.256 6.070 1.00 87.50 138 ILE A N 1
ATOM 1139 C CA . ILE A 1 138 ? 8.378 2.715 7.118 1.00 87.50 138 ILE A CA 1
ATOM 1140 C C . ILE A 1 138 ? 7.836 4.088 6.721 1.00 87.50 138 ILE A C 1
ATOM 1142 O O . ILE A 1 138 ? 8.622 4.962 6.355 1.00 87.50 138 ILE A O 1
ATOM 1146 N N . ARG A 1 139 ? 6.517 4.269 6.799 1.00 87.25 139 ARG A N 1
ATOM 1147 C CA . ARG A 1 139 ? 5.837 5.556 6.613 1.00 87.25 139 ARG A CA 1
ATOM 1148 C C . ARG A 1 139 ? 4.991 5.907 7.826 1.00 87.25 139 ARG A C 1
ATOM 1150 O O . ARG A 1 139 ? 4.472 5.022 8.506 1.00 87.25 139 ARG A O 1
ATOM 1157 N N . GLU A 1 140 ? 4.868 7.203 8.087 1.00 90.94 140 GLU A N 1
ATOM 1158 C CA . GLU A 1 140 ? 4.018 7.753 9.139 1.00 90.94 140 GLU A CA 1
ATOM 1159 C C . GLU A 1 140 ? 2.722 8.300 8.537 1.00 90.94 140 GLU A C 1
ATOM 1161 O O . GLU A 1 140 ? 2.731 8.999 7.521 1.00 90.94 140 GLU A O 1
ATOM 1166 N N . TYR A 1 141 ? 1.615 8.028 9.219 1.00 92.38 141 TYR A N 1
ATOM 1167 C CA . TYR A 1 141 ? 0.299 8.572 8.936 1.00 92.38 141 TYR A CA 1
ATOM 1168 C C . TYR A 1 141 ? -0.274 9.246 10.178 1.00 92.38 141 TYR A C 1
ATOM 1170 O O . TYR A 1 141 ? -0.110 8.757 11.297 1.00 92.38 141 TYR A O 1
ATOM 1178 N N . GLU A 1 142 ? -0.980 10.354 9.971 1.00 93.69 142 GLU A N 1
ATOM 1179 C CA . GLU A 1 142 ? -1.719 11.065 11.009 1.00 93.69 142 GLU A CA 1
ATOM 1180 C C . GLU A 1 142 ? -3.220 11.083 10.725 1.00 93.69 142 GLU A C 1
ATOM 1182 O O . GLU A 1 142 ? -3.641 11.159 9.569 1.00 93.69 142 GLU A O 1
ATOM 1187 N N . SER A 1 143 ? -4.021 11.015 11.784 1.00 92.94 143 SER A N 1
ATOM 1188 C CA . SER A 1 143 ? -5.478 11.105 11.719 1.00 92.94 143 SER A CA 1
ATOM 1189 C C . SER A 1 143 ? -6.029 11.821 12.948 1.00 92.94 143 SER A C 1
ATOM 1191 O O . SER A 1 143 ? -5.548 11.613 14.058 1.00 92.94 143 SER A O 1
ATOM 1193 N N . GLU A 1 144 ? -7.054 12.647 12.771 1.00 91.81 144 GLU A N 1
ATOM 1194 C CA . GLU A 1 144 ? -7.782 13.259 13.892 1.00 91.81 144 GLU A CA 1
ATOM 1195 C C . GLU A 1 144 ? -8.872 12.322 14.440 1.00 91.81 144 GLU A C 1
ATOM 1197 O O . GLU A 1 144 ? -9.321 12.482 15.572 1.00 91.81 144 GLU A O 1
ATOM 1202 N N . ASP A 1 145 ? -9.297 11.328 13.653 1.00 87.81 145 ASP A N 1
ATOM 1203 C CA . ASP A 1 145 ? -10.554 10.608 13.869 1.00 87.81 145 ASP A CA 1
ATOM 1204 C C . ASP A 1 145 ? -10.474 9.088 13.620 1.00 87.81 145 ASP A C 1
ATOM 1206 O O . ASP A 1 145 ? -11.502 8.413 13.590 1.00 87.81 145 ASP A O 1
ATOM 1210 N N . LEU A 1 146 ? -9.259 8.545 13.452 1.00 89.38 146 LEU A N 1
ATOM 1211 C CA . LEU 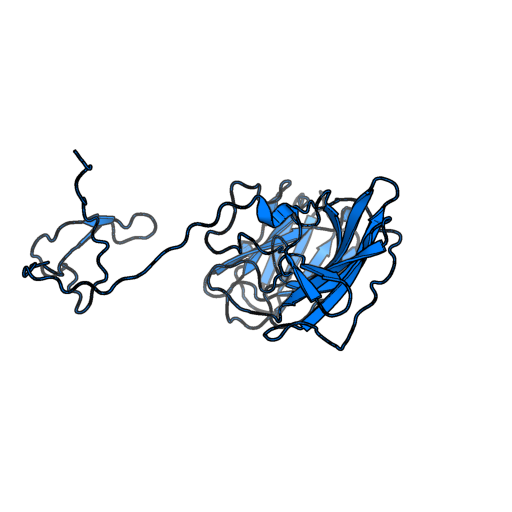A 1 146 ? -8.945 7.147 13.104 1.00 89.38 146 LEU A CA 1
ATOM 1212 C C . LEU A 1 146 ? -9.450 6.676 11.732 1.00 89.38 146 LEU A C 1
ATOM 1214 O O . LEU A 1 146 ? -9.161 5.542 11.338 1.00 89.38 146 LEU A O 1
ATOM 1218 N N . TYR A 1 147 ? -10.187 7.510 11.003 1.00 86.19 147 TYR A N 1
ATOM 1219 C CA . TYR A 1 147 ? -10.831 7.144 9.749 1.00 86.19 147 TYR A CA 1
ATOM 1220 C C . TYR A 1 147 ? -10.149 7.817 8.557 1.00 86.19 147 TYR A C 1
ATOM 1222 O O . TYR A 1 147 ? -9.730 7.138 7.619 1.00 86.19 147 TYR A O 1
ATOM 1230 N N . TYR A 1 148 ? -9.969 9.138 8.605 1.00 86.38 148 TYR A N 1
ATOM 1231 C CA . TYR A 1 148 ? -9.227 9.876 7.590 1.00 86.38 148 TYR A CA 1
ATOM 1232 C C . TYR A 1 148 ? -7.758 9.952 7.971 1.00 86.38 148 TYR A C 1
ATOM 1234 O O . TYR A 1 148 ? -7.388 10.583 8.961 1.00 86.38 148 TYR A O 1
ATOM 1242 N N . TRP A 1 149 ? -6.918 9.333 7.150 1.00 89.88 149 TRP A N 1
ATOM 1243 C CA . TRP A 1 149 ? -5.477 9.296 7.349 1.00 89.88 149 TRP A CA 1
ATOM 1244 C C . TRP A 1 149 ? -4.756 10.136 6.306 1.00 89.88 149 TRP A C 1
ATOM 1246 O O . TRP A 1 149 ? -5.115 10.152 5.126 1.00 89.88 149 TRP A O 1
ATOM 1256 N N . LYS A 1 150 ? -3.693 10.800 6.744 1.00 89.75 150 LYS A N 1
ATOM 1257 C CA . LYS A 1 150 ? -2.817 11.602 5.901 1.00 89.75 150 LYS A CA 1
ATOM 1258 C C . LYS A 1 150 ? -1.370 11.186 6.113 1.00 89.75 150 LYS A C 1
ATOM 1260 O O . LYS A 1 150 ? -0.913 11.097 7.245 1.00 89.75 150 LYS A O 1
ATOM 1265 N N . GLU A 1 151 ? -0.647 10.968 5.021 1.00 88.00 151 GLU A N 1
ATOM 1266 C CA . GLU A 1 151 ? 0.786 10.670 5.069 1.00 88.00 151 GLU A CA 1
ATOM 1267 C C . GLU A 1 151 ? 1.585 11.880 5.588 1.00 88.00 151 GLU A C 1
ATOM 1269 O O . GLU A 1 151 ? 1.391 13.019 5.145 1.00 88.00 151 GLU A O 1
ATOM 1274 N N . VAL A 1 152 ? 2.516 11.624 6.507 1.00 84.75 152 VAL A N 1
ATOM 1275 C CA . VAL A 1 152 ? 3.434 12.609 7.085 1.00 84.75 152 VAL A CA 1
ATOM 1276 C C . VAL A 1 152 ? 4.817 12.393 6.468 1.00 84.75 152 VAL A C 1
ATOM 1278 O O . VAL A 1 152 ? 5.541 11.472 6.826 1.00 84.75 152 VAL A O 1
ATOM 1281 N N . GLY A 1 153 ? 5.206 13.251 5.522 1.00 67.88 153 GLY A N 1
ATOM 1282 C CA . GLY A 1 153 ? 6.455 13.115 4.752 1.00 67.88 153 GLY A CA 1
ATOM 1283 C C . GLY A 1 153 ? 7.744 13.497 5.497 1.00 67.88 153 GLY A C 1
ATOM 1284 O O . GLY A 1 153 ? 8.554 14.235 4.939 1.00 67.88 153 GLY A O 1
ATOM 1285 N N . LYS A 1 154 ? 7.925 13.077 6.755 1.00 62.19 154 LYS A N 1
ATOM 1286 C CA . LYS A 1 154 ? 9.125 13.369 7.565 1.00 62.19 154 LYS A CA 1
ATOM 1287 C C . LYS A 1 154 ? 10.038 12.150 7.699 1.00 62.19 154 LYS A C 1
ATOM 1289 O O . LYS A 1 154 ? 9.575 11.016 7.645 1.00 62.19 154 LYS A O 1
ATOM 1294 N N . GLU A 1 155 ? 11.333 12.398 7.910 1.00 57.06 155 GLU A N 1
ATOM 1295 C CA . GLU A 1 155 ? 12.283 11.353 8.305 1.00 57.06 155 GLU A CA 1
ATOM 1296 C C . GLU A 1 155 ? 11.873 10.754 9.653 1.00 57.06 155 GLU A C 1
ATOM 1298 O O . GLU A 1 155 ? 11.684 11.467 10.641 1.00 57.06 155 GLU A O 1
ATOM 1303 N N . ILE A 1 156 ? 11.724 9.432 9.672 1.00 63.47 156 ILE A N 1
ATOM 1304 C CA . ILE A 1 156 ? 11.281 8.676 10.839 1.00 63.47 156 ILE A CA 1
ATOM 1305 C C . ILE A 1 156 ? 12.522 8.278 11.627 1.00 63.47 156 ILE A C 1
ATOM 1307 O O . ILE A 1 156 ? 13.282 7.414 11.189 1.00 63.47 156 ILE A O 1
ATOM 1311 N N . SER A 1 157 ? 12.742 8.920 12.773 1.00 51.41 157 SER A N 1
ATOM 1312 C CA . SER A 1 157 ? 13.879 8.602 13.640 1.00 51.41 157 SER A CA 1
ATOM 1313 C C . SER A 1 157 ? 13.526 7.593 14.731 1.00 51.41 157 SER A C 1
ATOM 1315 O O . SER A 1 157 ? 14.372 6.772 15.053 1.00 51.41 157 SER A O 1
ATOM 1317 N N . ASP A 1 158 ? 12.289 7.601 15.249 1.00 57.53 158 ASP A N 1
ATOM 1318 C CA . ASP A 1 158 ? 11.851 6.742 16.358 1.00 57.53 158 ASP A CA 1
ATOM 1319 C C . ASP A 1 158 ? 10.324 6.542 16.357 1.00 57.53 158 ASP A C 1
ATOM 1321 O O . ASP A 1 158 ? 9.572 7.499 16.175 1.00 57.53 158 ASP A O 1
ATOM 1325 N N . PHE A 1 159 ? 9.850 5.319 16.619 1.00 61.56 159 PHE A N 1
ATOM 1326 C CA . PHE A 1 159 ? 8.430 5.026 16.867 1.00 61.56 159 PHE A CA 1
ATOM 1327 C C . PHE A 1 159 ? 8.270 3.889 17.888 1.00 61.56 159 PHE A C 1
ATOM 1329 O O . PHE A 1 159 ? 9.170 3.073 18.089 1.00 61.56 159 PHE A O 1
ATOM 1336 N N . ARG A 1 160 ? 7.114 3.831 18.560 1.00 63.06 160 ARG A N 1
ATOM 1337 C CA . ARG A 1 160 ? 6.797 2.779 19.546 1.00 63.06 160 ARG A CA 1
ATOM 1338 C C . ARG A 1 160 ? 6.272 1.537 18.843 1.00 63.06 160 ARG A C 1
ATOM 1340 O O . ARG A 1 160 ? 5.420 1.676 17.983 1.00 63.06 160 ARG A O 1
ATOM 1347 N N . ILE A 1 161 ? 6.711 0.341 19.206 1.00 68.19 161 ILE A N 1
ATOM 1348 C CA . ILE A 1 161 ? 6.186 -0.879 18.576 1.00 68.19 161 ILE A CA 1
ATOM 1349 C C . ILE A 1 161 ? 4.738 -1.110 19.040 1.00 68.19 161 ILE A C 1
ATOM 1351 O O . ILE A 1 161 ? 4.450 -0.958 20.226 1.00 68.19 161 ILE A O 1
ATOM 1355 N N . ALA A 1 162 ? 3.836 -1.419 18.108 1.00 64.31 162 ALA A N 1
ATOM 1356 C CA . ALA A 1 162 ? 2.457 -1.793 18.402 1.00 64.31 162 ALA A CA 1
ATOM 1357 C C . ALA A 1 162 ? 2.385 -3.149 19.119 1.00 64.31 162 ALA A C 1
ATOM 1359 O O . ALA A 1 162 ? 3.135 -4.073 18.798 1.00 64.31 162 ALA A O 1
ATOM 1360 N N . ASP A 1 163 ? 1.439 -3.277 20.049 1.00 59.41 163 ASP A N 1
ATOM 1361 C CA . ASP A 1 163 ? 1.106 -4.565 20.650 1.00 59.41 163 ASP A CA 1
ATOM 1362 C C . ASP A 1 163 ? 0.231 -5.364 19.679 1.00 59.41 163 ASP A C 1
ATOM 1364 O O . ASP A 1 163 ? -0.957 -5.079 19.491 1.00 59.41 163 ASP A O 1
ATOM 1368 N N . ASN A 1 164 ? 0.830 -6.386 19.072 1.00 61.06 164 ASN A N 1
ATOM 1369 C CA . ASN A 1 164 ? 0.122 -7.319 18.207 1.00 61.06 164 ASN A CA 1
ATOM 1370 C C . ASN A 1 164 ? -0.476 -8.454 19.027 1.00 61.06 164 ASN A C 1
ATOM 1372 O O . ASN A 1 164 ? 0.186 -9.046 19.880 1.00 61.06 164 ASN A O 1
ATOM 1376 N N . THR A 1 165 ? -1.731 -8.790 18.741 1.00 58.19 165 THR A N 1
ATOM 1377 C CA . THR A 1 165 ? -2.406 -9.910 19.399 1.00 58.19 165 THR A CA 1
ATOM 1378 C C . THR A 1 165 ? -2.693 -11.021 18.401 1.00 58.19 165 THR A C 1
ATOM 1380 O O . THR A 1 165 ? -3.386 -10.780 17.418 1.00 58.19 165 THR A O 1
ATOM 1383 N N . GLU A 1 166 ? -2.250 -12.245 18.695 1.00 55.53 166 GLU A N 1
ATOM 1384 C CA . GLU A 1 166 ? -2.567 -13.437 17.884 1.00 55.53 166 GLU A CA 1
ATOM 1385 C C . GLU A 1 166 ? -4.045 -13.863 17.996 1.00 55.53 166 GLU A C 1
ATOM 1387 O O . GLU A 1 166 ? -4.559 -14.590 17.150 1.00 55.53 166 GLU A O 1
ATOM 1392 N N . ASN A 1 167 ? -4.762 -13.387 19.023 1.00 62.75 167 ASN A N 1
ATOM 1393 C CA . ASN A 1 167 ? -6.192 -13.638 19.196 1.00 62.75 167 ASN A CA 1
ATOM 1394 C C . ASN A 1 167 ? -7.028 -12.543 18.528 1.00 62.75 167 ASN A C 1
ATOM 1396 O O . ASN A 1 167 ? -7.328 -11.499 19.122 1.00 62.75 167 ASN A O 1
ATOM 1400 N N . PHE A 1 168 ? -7.432 -12.827 17.294 1.00 65.44 168 PHE A N 1
ATOM 1401 C CA . PHE A 1 168 ? -8.275 -11.955 16.491 1.00 65.44 168 PHE A CA 1
ATOM 1402 C C . PHE A 1 168 ? -9.720 -11.952 17.015 1.00 65.44 168 PHE A C 1
ATOM 1404 O O . PHE A 1 168 ? -10.358 -13.003 17.069 1.00 65.44 168 PHE A O 1
ATOM 1411 N N . PRO A 1 169 ? -10.294 -10.785 17.354 1.00 71.81 169 PRO A N 1
ATOM 1412 C CA . PRO A 1 169 ? -11.716 -10.682 17.679 1.00 71.81 169 PRO A CA 1
ATOM 1413 C C . PRO A 1 169 ? -12.612 -10.716 16.420 1.00 71.81 169 PRO A C 1
ATOM 1415 O O . PRO A 1 169 ? -13.820 -10.512 16.513 1.00 71.81 169 PRO A O 1
ATOM 1418 N N . LEU A 1 170 ? -12.019 -10.940 15.244 1.00 73.94 170 LEU A N 1
ATOM 1419 C CA . LEU A 1 170 ? -12.641 -10.894 13.925 1.00 73.94 170 LEU A CA 1
ATOM 1420 C C . LEU A 1 170 ? -12.381 -12.211 13.184 1.00 73.94 170 LEU A C 1
ATOM 1422 O O . LEU A 1 170 ? -11.330 -12.825 13.347 1.00 73.94 170 LEU A O 1
ATOM 1426 N N . VAL A 1 171 ? -13.340 -12.624 12.354 1.00 73.69 171 VAL A N 1
ATOM 1427 C CA . VAL A 1 171 ? -13.249 -13.814 11.494 1.00 73.69 171 VAL A CA 1
ATOM 1428 C C . VAL A 1 171 ? -13.160 -13.360 10.040 1.00 73.69 171 VAL A C 1
ATOM 1430 O O . VAL A 1 171 ? -13.879 -12.444 9.645 1.00 73.69 171 VAL A O 1
ATOM 1433 N N . GLY A 1 172 ? -12.306 -14.007 9.246 1.00 80.69 172 GLY A N 1
ATOM 1434 C CA . GLY A 1 172 ? -12.153 -13.738 7.815 1.00 80.69 172 GLY A CA 1
ATOM 1435 C C . GLY A 1 172 ? -10.691 -13.704 7.383 1.00 80.69 172 GLY A C 1
ATOM 1436 O O . GLY A 1 172 ? -9.830 -14.327 8.010 1.00 80.69 172 GLY A O 1
ATOM 1437 N N . ASP A 1 173 ? -10.414 -12.952 6.321 1.00 86.12 173 ASP A N 1
ATOM 1438 C CA . ASP A 1 173 ? -9.074 -12.763 5.762 1.00 86.12 173 ASP A CA 1
ATOM 1439 C C . ASP A 1 173 ? -8.265 -11.740 6.563 1.00 86.12 173 ASP A C 1
ATOM 1441 O O . ASP A 1 173 ? -7.852 -10.713 6.038 1.00 86.12 173 ASP A O 1
ATOM 1445 N N . VAL A 1 174 ? -8.054 -12.021 7.849 1.00 88.75 174 VAL A N 1
ATOM 1446 C CA . VAL A 1 174 ? -7.257 -11.197 8.768 1.00 88.75 174 VAL A CA 1
ATOM 1447 C C . VAL A 1 174 ? -5.859 -11.792 8.905 1.00 88.75 174 VAL A C 1
ATOM 1449 O O . VAL A 1 174 ? -5.710 -13.000 9.097 1.00 88.75 174 VAL A O 1
ATOM 1452 N N . GLU A 1 175 ? -4.844 -10.941 8.791 1.00 89.06 175 GLU A N 1
ATOM 1453 C CA . GLU A 1 175 ? -3.431 -11.293 8.954 1.00 89.06 175 GLU A CA 1
ATOM 1454 C C . GLU A 1 175 ? -2.850 -10.732 10.259 1.00 89.06 175 GLU A C 1
ATOM 1456 O O . GLU A 1 175 ? -2.140 -11.433 10.975 1.00 89.06 175 GLU A O 1
ATOM 1461 N N . GLU A 1 176 ? -3.214 -9.501 10.617 1.00 89.12 176 GLU A N 1
ATOM 1462 C CA . GLU A 1 176 ? -2.760 -8.824 11.836 1.00 89.12 176 GLU A CA 1
ATOM 1463 C C . GLU A 1 176 ? -3.936 -8.089 12.486 1.00 89.12 176 GLU A C 1
ATOM 1465 O O . GLU A 1 176 ? -4.843 -7.619 11.796 1.00 89.12 176 GLU A O 1
ATOM 1470 N N . PHE A 1 177 ? -3.929 -7.967 13.814 1.00 89.00 177 PHE A N 1
ATOM 1471 C CA . PHE A 1 177 ? -4.876 -7.124 14.533 1.00 89.00 177 PHE A CA 1
ATOM 1472 C C . PHE A 1 177 ? -4.158 -6.298 15.579 1.00 89.00 177 PHE A C 1
ATOM 1474 O O . PHE A 1 177 ? -3.458 -6.830 16.445 1.00 89.00 177 PHE A O 1
ATOM 1481 N N . ILE A 1 178 ? -4.379 -4.995 15.488 1.00 88.38 178 ILE A N 1
ATOM 1482 C CA . ILE A 1 178 ? -3.675 -3.985 16.258 1.00 88.38 178 ILE A CA 1
ATOM 1483 C C . ILE A 1 178 ? -4.667 -3.290 17.159 1.00 88.38 178 ILE A C 1
ATOM 1485 O O . ILE A 1 178 ? -5.798 -3.017 16.752 1.00 88.38 178 ILE A O 1
ATOM 1489 N N . ARG A 1 179 ? -4.230 -2.994 18.381 1.00 89.44 179 ARG A N 1
ATOM 1490 C CA . ARG A 1 179 ? -5.005 -2.238 19.359 1.00 89.44 179 ARG A CA 1
ATOM 1491 C C . ARG A 1 179 ? -4.257 -0.985 19.764 1.00 89.44 179 ARG A C 1
ATOM 1493 O O . ARG A 1 179 ? -3.038 -0.999 19.898 1.00 89.44 179 ARG A O 1
ATOM 1500 N N . ALA A 1 180 ? -5.006 0.077 20.007 1.00 89.62 180 ALA A N 1
ATOM 1501 C CA . ALA A 1 180 ? -4.484 1.278 20.630 1.00 89.62 180 ALA A CA 1
ATOM 1502 C C . ALA A 1 180 ? -5.529 1.879 21.560 1.00 89.62 180 ALA A C 1
ATOM 1504 O O . ALA A 1 180 ? -6.725 1.838 21.280 1.00 89.62 180 ALA A O 1
ATOM 1505 N N . THR A 1 181 ? -5.066 2.439 22.668 1.00 89.81 181 THR A N 1
ATOM 1506 C CA . THR A 1 181 ? -5.922 3.071 23.668 1.00 89.81 181 THR A CA 1
ATOM 1507 C C . THR A 1 181 ? -5.736 4.579 23.599 1.00 89.81 181 THR A C 1
ATOM 1509 O O . THR A 1 181 ? -4.605 5.061 23.495 1.00 89.81 181 THR A O 1
ATOM 1512 N N . ASP A 1 182 ? -6.840 5.320 23.623 1.00 89.88 182 ASP A N 1
ATOM 1513 C CA . ASP A 1 182 ? -6.799 6.778 23.692 1.00 89.88 182 ASP A CA 1
ATOM 1514 C C . ASP A 1 182 ? -6.468 7.271 25.111 1.00 89.88 182 ASP A C 1
ATOM 1516 O O . ASP A 1 182 ? -6.348 6.500 26.067 1.00 89.88 182 ASP A O 1
ATOM 1520 N N . LYS A 1 183 ? -6.323 8.588 25.270 1.00 87.38 183 LYS A N 1
ATOM 1521 C CA . LYS A 1 183 ? -6.052 9.201 26.582 1.00 87.38 183 LYS A CA 1
ATOM 1522 C C . LYS A 1 183 ? -7.163 8.985 27.618 1.00 87.38 183 LYS A C 1
ATOM 1524 O O . LYS A 1 183 ? -6.893 9.108 28.811 1.00 87.38 183 LYS A O 1
ATOM 1529 N N . ASN A 1 184 ? -8.389 8.698 27.181 1.00 86.81 184 ASN A N 1
ATOM 1530 C CA . ASN A 1 184 ? -9.544 8.473 28.048 1.00 86.81 184 ASN A CA 1
ATOM 1531 C C . ASN A 1 184 ? -9.681 7.001 28.472 1.00 86.81 184 ASN A C 1
ATOM 1533 O O . ASN A 1 184 ? -10.509 6.692 29.328 1.00 86.81 184 ASN A O 1
ATOM 1537 N N . GLY A 1 185 ? -8.862 6.105 27.914 1.00 86.75 185 GLY A N 1
ATOM 1538 C CA . GLY A 1 185 ? -8.914 4.670 28.179 1.00 86.75 185 GLY A CA 1
ATOM 1539 C C . GLY A 1 185 ? -9.792 3.881 27.203 1.00 86.75 185 GLY A C 1
ATOM 1540 O O . GLY A 1 185 ? -9.901 2.662 27.359 1.00 86.75 185 GLY A O 1
ATOM 1541 N N . ASP A 1 186 ? -10.386 4.521 26.190 1.00 88.75 186 ASP A N 1
ATOM 1542 C CA . ASP A 1 186 ? -11.151 3.820 25.157 1.00 88.75 186 ASP A CA 1
ATOM 1543 C C . ASP A 1 186 ? -10.178 3.080 24.228 1.00 88.75 186 ASP A C 1
ATOM 1545 O O . ASP A 1 186 ? -9.199 3.647 23.736 1.00 88.75 186 ASP A O 1
ATOM 1549 N N . THR A 1 187 ? -10.434 1.793 23.985 1.00 90.25 187 THR A N 1
ATOM 1550 C CA . THR A 1 187 ? -9.582 0.960 23.126 1.00 90.25 187 THR A CA 1
ATOM 1551 C C . THR A 1 187 ? -10.175 0.848 21.731 1.00 90.25 187 THR A C 1
ATOM 1553 O O . THR A 1 187 ? -11.350 0.533 21.558 1.00 90.25 187 THR A O 1
ATOM 1556 N N . TYR A 1 188 ? -9.335 1.053 20.728 1.00 90.62 188 TYR A N 1
ATOM 1557 C CA . TYR A 1 188 ? -9.656 0.939 19.316 1.00 90.62 188 TYR A CA 1
ATOM 1558 C C . TYR A 1 188 ? -8.842 -0.184 18.691 1.00 90.62 188 TYR A C 1
ATOM 1560 O O . TYR A 1 188 ? -7.768 -0.528 19.190 1.00 90.62 188 TYR A O 1
ATOM 1568 N N . GLY A 1 189 ? -9.341 -0.758 17.601 1.00 88.94 189 GLY A N 1
ATOM 1569 C CA . GLY A 1 189 ? -8.612 -1.776 16.866 1.00 88.94 189 GLY A CA 1
ATOM 1570 C C . GLY A 1 189 ? -8.809 -1.734 15.360 1.00 88.94 189 GLY A C 1
ATOM 1571 O O . GLY A 1 189 ? -9.833 -1.263 14.862 1.00 88.94 189 GLY A O 1
ATOM 1572 N N . PHE A 1 190 ? -7.803 -2.261 14.668 1.00 90.19 190 PHE A N 1
ATOM 1573 C CA . PHE A 1 190 ? -7.728 -2.394 13.217 1.00 90.19 190 PHE A CA 1
ATOM 1574 C C . PHE A 1 190 ? -7.307 -3.813 12.865 1.00 90.19 190 PHE A C 1
ATOM 1576 O O . PHE A 1 190 ? -6.430 -4.373 13.522 1.00 90.19 190 PHE A O 1
ATOM 1583 N N . ALA A 1 191 ? -7.890 -4.368 11.810 1.00 91.06 191 ALA A N 1
ATOM 1584 C CA . ALA A 1 191 ? -7.410 -5.592 11.190 1.00 91.06 191 ALA A CA 1
ATOM 1585 C C . ALA A 1 191 ? -6.669 -5.265 9.896 1.00 91.06 191 ALA A C 1
ATOM 1587 O O . ALA A 1 191 ? -7.208 -4.567 9.041 1.00 91.06 191 ALA A O 1
ATOM 1588 N N . LEU A 1 192 ? -5.469 -5.804 9.729 1.00 93.06 192 LEU A N 1
ATOM 1589 C CA . LEU A 1 192 ? -4.821 -5.886 8.428 1.00 93.06 192 LEU A CA 1
ATOM 1590 C C . LEU A 1 192 ? -5.376 -7.100 7.692 1.00 93.06 192 LEU A C 1
ATOM 1592 O O . LEU A 1 192 ? -5.385 -8.206 8.241 1.00 93.06 192 LEU A O 1
ATOM 1596 N N . SER A 1 193 ? -5.843 -6.899 6.462 1.00 92.62 193 SER A N 1
ATOM 1597 C CA . SER A 1 193 ? -6.291 -8.012 5.637 1.00 92.62 193 SER A CA 1
ATOM 1598 C C . SER A 1 193 ? -5.111 -8.837 5.129 1.00 92.62 193 SER A C 1
ATOM 1600 O O . SER A 1 193 ? -4.026 -8.303 4.888 1.00 92.62 193 SER A O 1
ATOM 1602 N N . LYS A 1 194 ? -5.356 -10.118 4.846 1.00 90.19 194 LYS A N 1
ATOM 1603 C CA . LYS A 1 194 ? -4.461 -10.900 3.987 1.00 90.19 194 LYS A CA 1
ATOM 1604 C C . LYS A 1 194 ? -4.305 -10.226 2.627 1.00 90.19 194 LYS A C 1
ATOM 1606 O O . LYS A 1 194 ? -5.159 -9.439 2.201 1.00 90.19 194 LYS A O 1
ATOM 1611 N N . THR A 1 195 ? -3.222 -10.567 1.936 1.00 88.12 195 THR A N 1
ATOM 1612 C CA . THR A 1 195 ? -3.013 -10.119 0.557 1.00 88.12 195 THR A CA 1
ATOM 1613 C C . THR A 1 195 ? -4.099 -10.680 -0.370 1.00 88.12 195 THR A C 1
ATOM 1615 O O . THR A 1 195 ? -4.329 -11.888 -0.408 1.00 88.12 195 THR A O 1
ATOM 1618 N N . PHE A 1 196 ? -4.736 -9.806 -1.142 1.00 86.06 196 PHE A N 1
ATOM 1619 C CA . PHE A 1 196 ? -5.683 -10.108 -2.206 1.00 86.06 196 PHE A CA 1
ATOM 1620 C C . PHE A 1 196 ? -5.198 -9.527 -3.542 1.00 86.06 196 PHE A C 1
ATOM 1622 O O . PHE A 1 196 ? -4.244 -8.750 -3.607 1.00 86.06 196 PHE A O 1
ATOM 1629 N N . ARG A 1 197 ? -5.877 -9.901 -4.629 1.00 78.12 197 ARG A N 1
ATOM 1630 C CA . ARG A 1 197 ? -5.707 -9.281 -5.945 1.00 78.12 197 ARG A CA 1
ATOM 1631 C C . ARG A 1 197 ? -7.059 -8.811 -6.451 1.00 78.12 197 ARG A C 1
ATOM 1633 O O . ARG A 1 197 ? -7.997 -9.600 -6.507 1.00 78.12 197 ARG A O 1
ATOM 1640 N N . LEU A 1 198 ? -7.130 -7.534 -6.794 1.00 76.00 198 LEU A N 1
ATOM 1641 C CA . LEU A 1 198 ? -8.249 -6.932 -7.500 1.00 76.00 198 LEU A CA 1
ATOM 1642 C C . LEU A 1 198 ? -7.710 -6.475 -8.852 1.00 76.00 198 LEU A C 1
ATOM 1644 O O . LEU A 1 198 ? -6.707 -5.765 -8.892 1.00 76.00 198 LEU A O 1
ATOM 1648 N N . GLU A 1 199 ? -8.354 -6.913 -9.928 1.00 70.56 199 GLU A N 1
ATOM 1649 C CA . GLU A 1 199 ? -7.963 -6.552 -11.291 1.00 70.56 199 GLU A CA 1
ATOM 1650 C C . GLU A 1 199 ? -7.953 -5.022 -11.436 1.00 70.56 199 GLU A C 1
ATOM 1652 O O . GLU A 1 199 ? -8.882 -4.348 -10.982 1.00 70.56 199 GLU A O 1
ATOM 1657 N N . GLN A 1 200 ? -6.891 -4.466 -12.028 1.00 70.06 200 GLN A N 1
ATOM 1658 C CA . GLN A 1 200 ? -6.711 -3.015 -12.212 1.00 70.06 200 GLN A CA 1
ATOM 1659 C C . GLN A 1 200 ? -6.622 -2.212 -10.901 1.00 70.06 200 GLN A C 1
ATOM 1661 O O . GLN A 1 200 ? -6.751 -0.980 -10.915 1.00 70.06 200 GLN A O 1
ATOM 1666 N N . SER A 1 201 ? -6.391 -2.879 -9.766 1.00 77.38 201 SER A N 1
ATOM 1667 C CA . SER A 1 201 ? -6.205 -2.225 -8.474 1.00 77.38 201 SER A CA 1
ATOM 1668 C C . SER A 1 201 ? -4.722 -2.154 -8.108 1.00 77.38 201 SER A C 1
ATOM 1670 O O . SER A 1 201 ? -4.051 -3.184 -8.044 1.00 77.38 201 SER A O 1
ATOM 1672 N N . PRO A 1 202 ? -4.192 -0.963 -7.784 1.00 76.50 202 PRO A N 1
ATOM 1673 C CA . PRO A 1 202 ? -2.811 -0.792 -7.332 1.00 76.50 202 PRO A CA 1
ATOM 1674 C C . PRO A 1 202 ? -2.580 -1.252 -5.882 1.00 76.50 202 PRO A C 1
ATOM 1676 O O . PRO A 1 202 ? -1.524 -0.990 -5.311 1.00 76.50 202 PRO A O 1
ATOM 1679 N N . VAL A 1 203 ? -3.569 -1.884 -5.253 1.00 83.44 203 VAL A N 1
ATOM 1680 C CA . VAL A 1 203 ? -3.585 -2.214 -3.828 1.00 83.44 203 VAL A CA 1
ATOM 1681 C C . VAL A 1 203 ? -3.796 -3.707 -3.666 1.00 83.44 203 VAL A C 1
ATOM 1683 O O . VAL A 1 203 ? -4.675 -4.293 -4.293 1.00 83.44 203 VAL A O 1
ATOM 1686 N N . THR A 1 204 ? -3.014 -4.317 -2.780 1.00 86.75 204 THR A N 1
ATOM 1687 C CA . THR A 1 204 ? -3.087 -5.765 -2.540 1.00 86.75 204 THR A CA 1
ATOM 1688 C C . THR A 1 204 ? -3.485 -6.129 -1.115 1.00 86.75 204 THR A C 1
ATOM 1690 O O . THR A 1 204 ? -3.689 -7.298 -0.831 1.00 86.75 204 THR A O 1
ATOM 1693 N N . ASN A 1 205 ? -3.652 -5.166 -0.210 1.00 91.62 205 ASN A N 1
ATOM 1694 C CA . ASN A 1 205 ? -4.323 -5.364 1.073 1.00 91.62 205 ASN A CA 1
ATOM 1695 C C . ASN A 1 205 ? -4.799 -4.033 1.659 1.00 91.62 205 ASN A C 1
ATOM 1697 O O . ASN A 1 205 ? -4.465 -2.957 1.163 1.00 91.62 205 ASN A O 1
ATOM 1701 N N . VAL A 1 206 ? -5.604 -4.112 2.715 1.00 93.25 206 VAL A N 1
ATOM 1702 C CA . VAL A 1 206 ? -6.184 -2.937 3.365 1.00 93.25 206 VAL A CA 1
ATOM 1703 C C . VAL A 1 206 ? -6.169 -3.069 4.880 1.00 93.25 206 VAL A C 1
ATOM 1705 O O . VAL A 1 206 ? -6.126 -4.175 5.422 1.00 93.25 206 VAL A O 1
ATOM 1708 N N . LEU A 1 207 ? -6.276 -1.933 5.566 1.00 93.25 207 LEU A N 1
ATOM 1709 C CA . LEU A 1 207 ? -6.690 -1.901 6.962 1.00 93.25 207 LEU A CA 1
ATOM 1710 C C . LEU A 1 207 ? -8.210 -1.793 7.045 1.00 93.25 207 LEU A C 1
ATOM 1712 O O . LEU A 1 207 ? -8.846 -1.015 6.327 1.00 93.25 207 LEU A O 1
ATOM 1716 N N . SER A 1 208 ? -8.789 -2.572 7.955 1.00 90.44 208 SER A N 1
ATOM 1717 C CA . SER A 1 208 ? -10.210 -2.526 8.257 1.00 90.44 208 SER A CA 1
ATOM 1718 C C . SER A 1 208 ? -10.622 -1.128 8.696 1.00 90.44 208 SER A C 1
ATOM 1720 O O . SER A 1 208 ? -9.825 -0.337 9.203 1.00 90.44 208 SER A O 1
ATOM 1722 N N . ILE A 1 209 ? -11.917 -0.865 8.599 1.00 89.06 209 ILE A N 1
ATOM 1723 C CA . ILE A 1 209 ? -12.507 0.261 9.307 1.00 89.06 209 ILE A CA 1
ATOM 1724 C C . ILE A 1 209 ? -12.192 0.107 10.811 1.00 89.06 209 ILE A C 1
ATOM 1726 O O . ILE A 1 209 ? -12.300 -1.013 11.330 1.00 89.06 209 ILE A O 1
ATOM 1730 N N . PRO A 1 210 ? -11.804 1.185 11.515 1.00 89.00 210 PRO A N 1
ATOM 1731 C CA . PRO A 1 210 ? -11.585 1.141 12.955 1.00 89.00 210 PRO A CA 1
ATOM 1732 C C . PRO A 1 210 ? -12.832 0.684 13.714 1.00 89.00 210 PRO A C 1
ATOM 1734 O O . PRO A 1 210 ? -13.964 1.090 13.424 1.00 89.00 210 PRO A O 1
ATOM 1737 N N . ILE A 1 211 ? -12.599 -0.111 14.752 1.00 89.31 211 ILE A N 1
ATOM 1738 C CA . ILE A 1 211 ? -13.613 -0.534 15.718 1.00 89.31 211 ILE A CA 1
ATOM 1739 C C . ILE A 1 211 ? -13.233 -0.083 17.122 1.00 89.31 211 ILE A C 1
ATOM 1741 O O . ILE A 1 211 ? -12.059 -0.004 17.460 1.00 89.31 211 ILE A O 1
ATOM 1745 N N . ASN A 1 212 ? -14.232 0.179 17.956 1.00 90.31 212 ASN A N 1
ATOM 1746 C CA . ASN A 1 212 ? -14.073 0.373 19.389 1.00 90.31 212 ASN A CA 1
ATOM 1747 C C . ASN A 1 212 ? -14.288 -0.970 20.115 1.00 90.31 212 ASN A C 1
ATOM 1749 O O . ASN A 1 212 ? -15.213 -1.724 19.792 1.00 90.31 212 ASN A O 1
ATOM 1753 N N . ILE A 1 213 ? -13.421 -1.266 21.082 1.00 87.94 213 ILE A N 1
ATOM 1754 C CA . ILE A 1 213 ? -13.402 -2.493 21.876 1.00 87.94 213 ILE A CA 1
ATOM 1755 C C . ILE A 1 213 ? -13.659 -2.130 23.338 1.00 87.94 213 ILE A C 1
ATOM 1757 O O . ILE A 1 213 ? -12.793 -1.587 24.020 1.00 87.94 213 ILE A O 1
ATOM 1761 N N . ASN A 1 214 ? -14.832 -2.511 23.840 1.00 82.81 214 ASN A N 1
ATOM 1762 C CA . ASN A 1 214 ? -15.238 -2.301 25.227 1.00 82.81 214 ASN A CA 1
ATOM 1763 C C . ASN A 1 214 ? -15.490 -3.650 25.904 1.00 82.81 214 ASN A C 1
ATOM 1765 O O . ASN A 1 214 ? -16.570 -4.243 25.784 1.00 82.81 214 ASN A O 1
ATOM 1769 N N . GLY A 1 215 ? -14.475 -4.161 26.606 1.00 76.62 215 GLY A N 1
ATOM 1770 C CA . GLY A 1 215 ? -14.485 -5.522 27.145 1.00 76.62 215 GLY A CA 1
ATOM 1771 C C . GLY A 1 215 ? -14.613 -6.551 26.017 1.00 76.62 215 GLY A C 1
ATOM 1772 O O . GLY A 1 215 ? -13.768 -6.602 25.130 1.00 76.62 215 GLY A O 1
ATOM 1773 N N . ASN A 1 216 ? -15.698 -7.331 26.020 1.00 76.00 216 ASN A N 1
ATOM 1774 C CA . ASN A 1 216 ? -15.991 -8.326 24.976 1.00 76.00 216 ASN A CA 1
ATOM 1775 C C . ASN A 1 216 ? -16.897 -7.794 23.850 1.00 76.00 216 ASN A C 1
ATOM 1777 O O . ASN A 1 216 ? -17.346 -8.570 23.008 1.00 76.00 216 ASN A O 1
ATOM 1781 N N . LYS A 1 217 ? -17.238 -6.499 23.848 1.00 82.56 217 LYS A N 1
ATOM 1782 C CA . LYS A 1 217 ? -18.104 -5.901 22.823 1.00 82.56 217 LYS A CA 1
ATOM 1783 C C . LYS A 1 217 ? -17.277 -5.130 21.805 1.00 82.56 217 LYS A C 1
ATOM 1785 O O . LYS A 1 217 ? -16.461 -4.292 22.176 1.00 82.56 217 LYS A O 1
ATOM 1790 N N . ILE A 1 218 ? -17.571 -5.378 20.534 1.00 85.00 218 ILE A N 1
ATOM 1791 C CA . ILE A 1 218 ? -17.024 -4.652 19.389 1.00 85.00 218 ILE A CA 1
ATOM 1792 C C . ILE A 1 218 ? -18.114 -3.727 18.856 1.00 85.00 218 ILE A C 1
ATOM 1794 O O . ILE A 1 218 ? -19.249 -4.164 18.650 1.00 85.00 218 ILE A O 1
ATOM 1798 N N . GLN A 1 219 ? -17.789 -2.453 18.655 1.00 85.94 219 GLN A N 1
ATOM 1799 C CA . GLN A 1 219 ? -18.713 -1.460 18.112 1.00 85.94 219 GLN A CA 1
ATOM 1800 C C . GLN A 1 219 ? -18.030 -0.617 17.030 1.00 85.94 219 GLN A C 1
ATOM 1802 O O . GLN A 1 219 ? -16.826 -0.385 17.114 1.00 85.94 219 GLN A O 1
ATOM 1807 N N . PRO A 1 220 ? -18.773 -0.113 16.032 1.00 82.56 220 PRO A N 1
ATOM 1808 C CA . PRO A 1 220 ? -18.252 0.904 15.123 1.00 82.56 220 PRO A CA 1
ATOM 1809 C C . PRO A 1 220 ? -17.798 2.147 15.904 1.00 82.56 220 PRO A C 1
ATOM 1811 O O . PRO A 1 220 ? -18.444 2.520 16.891 1.00 82.56 220 PRO A O 1
ATOM 1814 N N . ILE A 1 221 ? -16.733 2.819 15.451 1.00 85.62 221 ILE A N 1
ATOM 1815 C CA . ILE A 1 221 ? -16.354 4.124 16.014 1.00 85.62 221 ILE A CA 1
ATOM 1816 C C . ILE A 1 221 ? -17.468 5.162 15.808 1.00 85.62 221 ILE A C 1
ATOM 1818 O O . ILE A 1 221 ? -18.344 5.015 14.946 1.00 85.62 221 ILE A O 1
ATOM 1822 N N . LYS A 1 222 ? -17.477 6.213 16.634 1.00 79.19 222 LYS A N 1
ATOM 1823 C CA . LYS A 1 222 ? -18.574 7.197 16.674 1.00 79.19 222 LYS A CA 1
ATOM 1824 C C . LYS A 1 222 ? -18.712 7.942 15.343 1.00 79.19 222 LYS A C 1
ATOM 1826 O O . LYS A 1 222 ? -19.821 8.297 14.953 1.00 79.19 222 LYS A O 1
ATOM 1831 N N . GLU A 1 223 ? -17.606 8.119 14.642 1.00 75.56 223 GLU A N 1
ATOM 1832 C CA . GLU A 1 223 ? -17.441 8.821 13.375 1.00 75.56 223 GLU A CA 1
ATOM 1833 C C . GLU A 1 223 ? -18.209 8.116 12.253 1.00 75.56 223 GLU A C 1
ATOM 1835 O O . GLU A 1 223 ? -18.875 8.773 11.455 1.00 75.56 223 GLU A O 1
ATOM 1840 N N . LEU A 1 224 ? -18.234 6.778 12.255 1.00 75.69 224 LEU A N 1
ATOM 1841 C CA . LEU A 1 224 ? -18.970 5.985 11.264 1.00 75.69 224 LEU A CA 1
ATOM 1842 C C . LEU A 1 224 ? -20.478 6.200 11.345 1.00 75.69 224 LEU A C 1
ATOM 1844 O O . LEU A 1 224 ? -21.169 6.050 10.343 1.00 75.69 224 LEU A O 1
ATOM 1848 N N . LYS A 1 225 ? -21.008 6.618 12.503 1.00 70.56 225 LYS A N 1
ATOM 1849 C CA . LYS A 1 225 ? -22.431 6.976 12.630 1.00 70.56 225 LYS A CA 1
ATOM 1850 C C . LYS A 1 225 ? -22.806 8.193 11.778 1.00 70.56 225 LYS A C 1
ATOM 1852 O O . LYS A 1 225 ? -23.990 8.443 11.579 1.00 70.56 225 LYS A O 1
ATOM 1857 N N . ARG A 1 226 ? -21.820 8.961 11.298 1.00 69.19 226 ARG A N 1
ATOM 1858 C CA . ARG A 1 226 ? -22.020 10.103 10.394 1.00 69.19 226 ARG A CA 1
ATOM 1859 C C . ARG A 1 226 ? -22.031 9.694 8.919 1.00 69.19 226 ARG A C 1
ATOM 1861 O O . ARG A 1 226 ? -22.435 10.506 8.087 1.00 69.19 226 ARG A O 1
ATOM 1868 N N . LEU A 1 227 ? -21.612 8.472 8.581 1.00 68.38 227 LEU A N 1
ATOM 1869 C CA . LEU A 1 227 ? -21.658 7.979 7.207 1.00 68.38 227 LEU A CA 1
ATOM 1870 C C . LEU A 1 227 ? -23.107 7.718 6.793 1.00 68.38 227 LEU A C 1
ATOM 1872 O O . LEU A 1 227 ? -23.846 6.990 7.455 1.00 68.38 227 LEU A O 1
ATOM 1876 N N . ARG A 1 228 ? -23.512 8.295 5.659 1.00 62.78 228 ARG A N 1
ATOM 1877 C CA . ARG A 1 228 ? -24.767 7.936 4.996 1.00 62.78 228 ARG A CA 1
ATOM 1878 C C . ARG A 1 228 ? -24.505 6.727 4.112 1.00 62.78 228 ARG A C 1
ATOM 18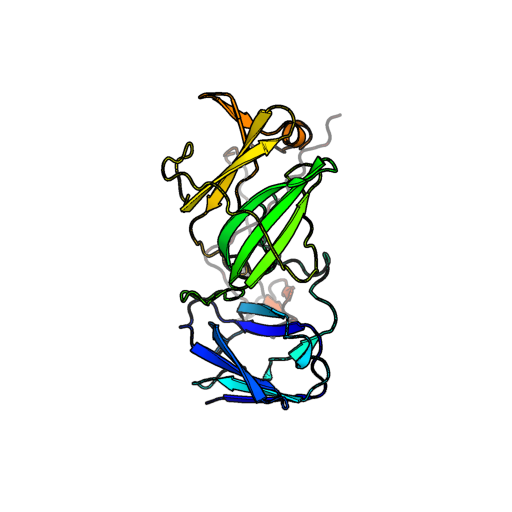80 O O . ARG A 1 228 ? -23.793 6.837 3.119 1.00 62.78 228 ARG A O 1
ATOM 1887 N N . VAL A 1 229 ? -25.075 5.587 4.476 1.00 61.06 229 VAL A N 1
ATOM 1888 C CA . VAL A 1 229 ? -25.028 4.377 3.653 1.00 61.06 229 VAL A CA 1
ATOM 1889 C C . VAL A 1 229 ? -26.302 4.272 2.822 1.00 61.06 229 VAL A C 1
ATOM 1891 O O . VAL A 1 229 ? -27.405 4.453 3.336 1.00 61.06 229 VAL A O 1
ATOM 1894 N N . TRP A 1 230 ? -26.151 3.984 1.532 1.00 52.00 230 TRP A N 1
ATOM 1895 C CA . TRP A 1 230 ? -27.271 3.633 0.666 1.00 52.00 230 TRP A CA 1
ATOM 1896 C C . TRP A 1 230 ? -27.480 2.127 0.751 1.00 52.00 230 TRP A C 1
ATOM 1898 O O . TRP A 1 230 ? -26.565 1.348 0.486 1.00 52.00 230 TRP A O 1
ATOM 1908 N N . LYS A 1 231 ? -28.684 1.707 1.131 1.00 54.72 231 LYS A N 1
ATOM 1909 C CA . LYS A 1 231 ? -29.083 0.306 1.052 1.00 54.72 231 LYS A CA 1
ATOM 1910 C C . LYS A 1 231 ? -29.590 0.054 -0.366 1.00 54.72 231 LYS A C 1
ATOM 1912 O O . LYS A 1 231 ? -30.578 0.660 -0.769 1.00 54.72 231 LYS A O 1
ATOM 1917 N N . ARG A 1 232 ? -28.906 -0.803 -1.127 1.00 45.81 232 ARG A N 1
ATOM 1918 C CA . ARG A 1 232 ? -29.413 -1.288 -2.415 1.00 45.81 232 ARG A CA 1
ATOM 1919 C C . ARG A 1 232 ? -30.150 -2.595 -2.167 1.00 45.81 232 ARG A C 1
ATOM 1921 O O . ARG A 1 232 ? -29.538 -3.579 -1.762 1.00 45.81 232 ARG A O 1
ATOM 1928 N N . ASP A 1 233 ? -31.454 -2.573 -2.390 1.00 48.97 233 ASP A N 1
ATOM 1929 C CA . ASP A 1 233 ? -32.295 -3.761 -2.357 1.00 48.97 233 ASP A CA 1
ATOM 1930 C C . ASP A 1 233 ? -32.479 -4.261 -3.792 1.00 48.97 233 ASP A C 1
ATOM 1932 O O . ASP A 1 233 ? -32.910 -3.514 -4.671 1.00 48.97 233 ASP A O 1
ATOM 1936 N N . TRP A 1 234 ? -32.114 -5.518 -4.034 1.00 52.69 234 TRP A N 1
ATOM 1937 C CA . TRP A 1 234 ? -32.313 -6.173 -5.322 1.00 52.69 234 TRP A CA 1
ATOM 1938 C C . TRP A 1 234 ? -33.618 -6.952 -5.283 1.00 52.69 234 TRP A C 1
ATOM 1940 O O . TRP A 1 234 ? -33.880 -7.689 -4.331 1.00 52.69 234 TRP A O 1
ATOM 1950 N N . TYR A 1 235 ? -34.419 -6.820 -6.330 1.00 55.75 235 TYR A N 1
ATOM 1951 C CA . TYR A 1 235 ? -35.606 -7.635 -6.523 1.00 55.75 235 TYR A CA 1
ATOM 1952 C C . TYR A 1 235 ? -35.592 -8.217 -7.931 1.00 55.75 235 TYR A C 1
ATOM 1954 O O . TYR A 1 235 ? -35.298 -7.531 -8.908 1.00 55.75 235 TYR A O 1
ATOM 1962 N N . LEU A 1 236 ? -35.907 -9.505 -8.022 1.00 54.03 236 LEU A N 1
ATOM 1963 C CA . LEU A 1 236 ? -36.163 -10.151 -9.296 1.00 54.03 236 LEU A CA 1
ATOM 1964 C C . LEU A 1 236 ? -37.589 -9.779 -9.709 1.00 54.03 236 LEU A C 1
ATOM 1966 O O . LEU A 1 236 ? -38.541 -10.143 -9.018 1.00 54.03 236 LEU A O 1
ATOM 1970 N N . LYS A 1 237 ? -37.739 -9.041 -10.808 1.00 64.62 237 LYS A N 1
ATOM 1971 C CA . LYS A 1 237 ? -39.046 -8.785 -11.414 1.00 64.62 237 LYS A CA 1
ATOM 1972 C C . LYS A 1 237 ? -39.101 -9.478 -12.762 1.00 64.62 237 LYS A C 1
ATOM 1974 O O . LYS A 1 237 ? -38.248 -9.243 -13.612 1.00 64.62 237 LYS A O 1
ATOM 1979 N N . GLU A 1 238 ? -40.101 -10.328 -12.940 1.00 67.00 238 GLU A N 1
ATOM 1980 C CA . GLU A 1 238 ? -40.397 -10.908 -14.243 1.00 67.00 238 GLU A CA 1
ATOM 1981 C C . GLU A 1 238 ? -40.847 -9.789 -15.191 1.00 67.00 238 GLU A C 1
ATOM 1983 O O . GLU A 1 238 ? -41.688 -8.954 -14.842 1.00 67.00 238 GLU A O 1
ATOM 1988 N N . ILE A 1 239 ? -40.232 -9.719 -16.370 1.00 66.62 239 ILE A N 1
ATOM 1989 C CA . ILE A 1 239 ? -40.611 -8.749 -17.393 1.00 66.62 239 ILE A CA 1
ATOM 1990 C C . ILE A 1 239 ? -41.779 -9.357 -18.174 1.00 66.62 239 ILE A C 1
ATOM 1992 O O . ILE A 1 239 ? -41.590 -10.276 -18.961 1.00 66.62 239 ILE A O 1
ATOM 1996 N N . GLU A 1 240 ? -42.990 -8.837 -17.962 1.00 68.31 240 GLU A N 1
ATOM 1997 C CA . GLU A 1 240 ? -44.216 -9.342 -18.609 1.00 68.31 240 GLU A CA 1
ATOM 1998 C C . GLU A 1 240 ? -44.300 -9.021 -20.114 1.00 68.31 240 GLU A C 1
ATOM 2000 O O . GLU A 1 240 ? -45.085 -9.627 -20.840 1.00 68.31 240 GLU A O 1
ATOM 2005 N N . LYS A 1 241 ? -43.520 -8.044 -20.595 1.00 70.00 241 LYS A N 1
ATOM 2006 C CA . LYS A 1 241 ? -43.493 -7.640 -22.006 1.00 70.00 241 LYS A CA 1
ATOM 2007 C C . LYS A 1 241 ? -42.257 -8.193 -22.696 1.00 70.00 241 LYS A C 1
ATOM 2009 O O . LYS A 1 241 ? -41.136 -7.925 -22.272 1.00 70.00 241 LYS A O 1
ATOM 2014 N N . GLU A 1 242 ? -42.465 -8.884 -23.809 1.00 67.69 242 GLU A N 1
ATOM 2015 C CA . GLU A 1 242 ? -41.371 -9.246 -24.705 1.00 67.69 242 GLU A CA 1
ATOM 2016 C C . GLU A 1 242 ? -40.699 -7.975 -25.233 1.00 67.69 242 GLU A C 1
ATOM 2018 O O . GLU A 1 242 ? -41.362 -7.070 -25.750 1.00 67.69 242 GLU A O 1
ATOM 2023 N N . PHE A 1 243 ? -39.377 -7.909 -25.111 1.00 67.62 243 PHE A N 1
ATOM 2024 C CA . PHE A 1 243 ? -38.568 -6.918 -25.803 1.00 67.62 243 PHE A CA 1
ATOM 2025 C C . PHE A 1 243 ? -37.653 -7.640 -26.783 1.00 67.62 243 PHE A C 1
ATOM 2027 O O . PHE A 1 243 ? -37.130 -8.718 -26.505 1.00 67.62 243 PHE A O 1
ATOM 2034 N N . TYR A 1 244 ? -37.469 -7.029 -27.946 1.00 64.38 244 TYR A N 1
ATOM 2035 C CA . TYR A 1 244 ? -36.597 -7.543 -28.986 1.00 64.38 244 TYR A CA 1
ATOM 2036 C C . TYR A 1 244 ? -35.417 -6.590 -29.114 1.00 64.38 244 TYR A C 1
ATOM 2038 O O . TYR A 1 244 ? -35.595 -5.420 -29.447 1.00 64.38 244 TYR A O 1
ATOM 2046 N N . PHE A 1 245 ? -34.218 -7.096 -28.841 1.00 65.62 245 PHE A N 1
ATOM 2047 C CA . PHE A 1 245 ? -32.972 -6.376 -29.057 1.00 65.62 245 PHE A CA 1
ATOM 2048 C C . PHE A 1 245 ? -32.149 -7.123 -30.102 1.00 65.62 245 PHE A C 1
ATOM 2050 O O . PHE A 1 245 ? -31.893 -8.320 -29.969 1.00 65.62 245 PHE A O 1
ATOM 2057 N N . GLU A 1 246 ? -31.763 -6.441 -31.176 1.00 64.50 246 GLU A N 1
ATOM 2058 C CA . GLU A 1 246 ? -30.965 -7.061 -32.228 1.00 64.50 246 GLU A CA 1
ATOM 2059 C C . GLU A 1 246 ? -29.484 -6.997 -31.842 1.00 64.50 246 GLU A C 1
ATOM 2061 O O . GLU A 1 246 ? -28.869 -5.937 -31.909 1.00 64.50 246 GLU A O 1
ATOM 2066 N N . CYS A 1 247 ? -28.908 -8.138 -31.447 1.00 68.75 247 CYS A N 1
ATOM 2067 C CA . CYS A 1 247 ? -27.507 -8.278 -31.021 1.00 68.75 247 CYS A CA 1
ATOM 2068 C C . CYS A 1 247 ? -26.517 -8.186 -32.199 1.00 68.75 247 CYS A C 1
ATOM 2070 O O . CYS A 1 247 ? -25.764 -9.128 -32.476 1.00 68.75 247 CYS A O 1
ATOM 2072 N N . ARG A 1 248 ? -26.557 -7.071 -32.933 1.00 78.00 248 ARG A N 1
ATOM 2073 C CA . ARG A 1 248 ? -25.718 -6.799 -34.099 1.00 78.00 248 ARG A CA 1
ATOM 2074 C C . ARG A 1 248 ? -25.298 -5.332 -34.099 1.00 78.00 248 ARG A C 1
ATOM 2076 O O . ARG A 1 248 ? -26.156 -4.458 -34.107 1.00 78.00 248 ARG A O 1
ATOM 2083 N N . PHE A 1 249 ? -23.998 -5.072 -34.115 1.00 79.44 249 PHE A N 1
ATOM 2084 C CA . PHE A 1 249 ? -23.430 -3.719 -34.082 1.00 79.44 249 PHE A CA 1
ATOM 2085 C C . PHE A 1 249 ? -22.092 -3.675 -34.831 1.00 79.44 249 PHE A C 1
ATOM 2087 O O . PHE A 1 249 ? -21.554 -4.717 -35.215 1.00 79.44 249 PHE A O 1
ATOM 2094 N N . GLN A 1 250 ? -21.570 -2.473 -35.054 1.00 78.25 250 GLN A N 1
ATOM 2095 C CA . GLN A 1 250 ? -20.240 -2.231 -35.614 1.00 78.25 250 GLN A CA 1
ATOM 2096 C C . GLN A 1 250 ? -19.360 -1.479 -34.615 1.00 78.25 250 GLN A C 1
ATOM 2098 O O . GLN A 1 250 ? -19.840 -0.960 -33.607 1.00 78.25 250 GLN A O 1
ATOM 2103 N N . ILE A 1 251 ? -18.058 -1.445 -34.891 1.00 75.38 251 ILE A N 1
ATOM 2104 C CA . ILE A 1 251 ? -17.077 -0.705 -34.103 1.00 75.38 251 ILE A CA 1
ATOM 2105 C C . ILE A 1 251 ? -16.299 0.230 -35.033 1.00 75.38 251 ILE A C 1
ATOM 2107 O O . ILE A 1 251 ? -15.714 -0.244 -36.005 1.00 75.38 251 ILE A O 1
ATOM 2111 N N . GLU A 1 252 ? -16.236 1.526 -34.712 1.00 74.38 252 GLU A N 1
ATOM 2112 C CA . GLU A 1 252 ? -15.481 2.522 -35.483 1.00 74.38 252 GLU A CA 1
ATOM 2113 C C . GLU A 1 252 ? -14.746 3.562 -34.615 1.00 74.38 252 GLU A C 1
ATOM 2115 O O . GLU A 1 252 ? -15.324 4.080 -33.657 1.00 74.38 252 GLU A O 1
ATOM 2120 N N . PRO A 1 253 ? -13.516 3.956 -35.005 1.00 64.31 253 PRO A N 1
ATOM 2121 C CA . PRO A 1 253 ? -12.520 3.141 -35.707 1.00 64.31 253 PRO A CA 1
ATOM 2122 C C . PRO A 1 253 ? -12.083 1.947 -34.843 1.00 64.31 253 PRO A C 1
ATOM 2124 O O . PRO A 1 253 ? -11.847 2.097 -33.649 1.00 64.31 253 PRO A O 1
ATOM 2127 N N . GLY A 1 254 ? -11.933 0.763 -35.449 1.00 59.59 254 GLY A N 1
ATOM 2128 C CA . GLY A 1 254 ? -11.501 -0.494 -34.807 1.00 59.59 254 GLY A CA 1
ATOM 2129 C C . GLY A 1 254 ? -10.080 -0.507 -34.219 1.00 59.59 254 GLY A C 1
ATOM 2130 O O . GLY A 1 254 ? -9.530 -1.578 -33.977 1.00 59.59 254 GLY A O 1
ATOM 2131 N N . GLU A 1 255 ? -9.482 0.663 -33.998 1.00 62.19 255 GLU A N 1
ATOM 2132 C CA . GLU A 1 255 ? -8.159 0.852 -33.417 1.00 62.19 255 GLU A CA 1
ATOM 2133 C C . GLU A 1 255 ? -8.276 1.589 -32.080 1.00 62.19 255 GLU A C 1
ATOM 2135 O O . GLU A 1 255 ? -8.838 2.683 -31.970 1.00 62.19 255 GLU A O 1
ATOM 2140 N N . TRP A 1 256 ? -7.723 0.980 -31.033 1.00 48.12 256 TRP A N 1
ATOM 2141 C CA . TRP A 1 256 ? -7.616 1.605 -29.720 1.00 48.12 256 TRP A CA 1
ATOM 2142 C C . TRP A 1 256 ? -6.719 2.855 -29.789 1.00 48.12 256 TRP A C 1
ATOM 2144 O O . TRP A 1 256 ? -5.678 2.806 -30.447 1.00 48.12 256 TRP A O 1
ATOM 2154 N N . PRO A 1 257 ? -7.044 3.961 -29.093 1.00 54.84 257 PRO A N 1
ATOM 2155 C CA . PRO A 1 257 ? -8.134 4.148 -28.128 1.00 54.84 257 PRO A CA 1
ATOM 2156 C C . PRO A 1 257 ? -9.443 4.720 -28.712 1.00 54.84 257 PRO A C 1
ATOM 2158 O O . PRO A 1 257 ? -10.300 5.151 -27.951 1.00 54.84 257 PRO A O 1
ATOM 2161 N N . GLY A 1 258 ? -9.612 4.761 -30.038 1.00 61.22 258 GLY A N 1
ATOM 2162 C CA . GLY A 1 258 ? -10.731 5.444 -30.705 1.00 61.22 258 GLY A CA 1
ATOM 2163 C C . GLY A 1 258 ? -12.008 4.619 -30.902 1.00 61.22 258 GLY A C 1
ATOM 2164 O O . GLY A 1 258 ? -12.918 5.090 -31.572 1.00 61.22 258 GLY A O 1
ATOM 2165 N N . ILE A 1 259 ? -12.087 3.407 -30.353 1.00 71.38 259 ILE A N 1
ATOM 2166 C CA . ILE A 1 259 ? -13.189 2.464 -30.590 1.00 71.38 259 ILE A CA 1
ATOM 2167 C C . ILE A 1 259 ? -14.523 3.009 -30.054 1.00 71.38 259 ILE A C 1
ATOM 2169 O O . ILE A 1 259 ? -14.706 3.160 -28.848 1.00 71.38 259 ILE A O 1
ATOM 2173 N N . THR A 1 260 ? -15.479 3.227 -30.957 1.00 70.75 260 THR A N 1
ATOM 2174 C CA . THR A 1 260 ? -16.874 3.574 -30.652 1.00 70.75 260 THR A CA 1
ATOM 2175 C C . THR A 1 260 ? -17.795 2.461 -31.140 1.00 70.75 260 THR A C 1
ATOM 2177 O O . THR A 1 260 ? -17.615 1.956 -32.246 1.00 70.75 260 THR A O 1
ATOM 2180 N N . ILE A 1 261 ? -18.792 2.074 -30.342 1.00 74.19 261 ILE A N 1
ATOM 2181 C CA . ILE A 1 261 ? -19.845 1.150 -30.784 1.00 74.19 261 ILE A CA 1
ATOM 2182 C C . ILE A 1 261 ? -20.861 1.951 -31.598 1.00 74.19 261 ILE A C 1
ATOM 2184 O O . ILE A 1 261 ? -21.416 2.930 -31.099 1.00 74.19 261 ILE A O 1
ATOM 2188 N N . VAL A 1 262 ? -21.098 1.539 -32.839 1.00 76.75 262 VAL A N 1
ATOM 2189 C CA . VAL A 1 262 ? -22.035 2.195 -33.758 1.00 76.75 262 VAL A CA 1
ATOM 2190 C C . VAL A 1 262 ? -23.082 1.208 -34.267 1.00 76.75 262 VAL A C 1
ATOM 2192 O O . VAL A 1 262 ? -22.916 -0.016 -34.192 1.00 76.75 262 VAL A O 1
ATOM 2195 N N . ASP A 1 263 ? -24.192 1.747 -34.768 1.00 76.12 263 ASP A N 1
ATOM 2196 C CA . ASP A 1 263 ? -25.284 0.944 -35.309 1.00 76.12 263 ASP A CA 1
ATOM 2197 C C . ASP A 1 263 ? -24.819 0.046 -36.466 1.00 76.12 263 ASP A C 1
ATOM 2199 O O . ASP A 1 263 ? -23.949 0.391 -37.263 1.00 76.12 263 ASP A O 1
ATOM 2203 N N . LYS A 1 264 ? -25.442 -1.127 -36.586 1.00 80.88 264 LYS A N 1
ATOM 2204 C CA . LYS A 1 264 ? -25.181 -2.086 -37.671 1.00 80.88 264 LYS A CA 1
ATOM 2205 C C . LYS A 1 264 ? -25.392 -1.486 -39.066 1.00 80.88 264 LYS A C 1
ATOM 2207 O O . LYS A 1 264 ? -26.473 -0.975 -39.367 1.00 80.88 264 LYS A O 1
ATOM 2212 N N . ALA A 1 265 ? -24.441 -1.715 -39.974 1.00 78.12 265 ALA A N 1
ATOM 2213 C CA . ALA A 1 265 ? -24.582 -1.353 -41.389 1.00 78.12 265 ALA A CA 1
ATOM 2214 C C . ALA A 1 265 ? -25.142 -2.498 -42.260 1.00 78.12 265 ALA A C 1
ATOM 2216 O O . ALA A 1 265 ? -25.294 -2.353 -43.473 1.00 78.12 265 ALA A O 1
ATOM 2217 N N . ARG A 1 266 ? -25.487 -3.644 -41.651 1.00 75.94 266 ARG A N 1
ATOM 2218 C CA . ARG A 1 266 ? -25.963 -4.874 -42.313 1.00 75.94 266 ARG A CA 1
ATOM 2219 C C . ARG A 1 266 ? -24.923 -5.517 -43.239 1.00 75.94 266 ARG A C 1
ATOM 2221 O O . ARG A 1 266 ? -25.299 -6.282 -44.129 1.00 75.94 266 ARG A O 1
ATOM 2228 N N . THR A 1 267 ? -23.634 -5.294 -43.001 1.00 75.12 267 THR A N 1
ATOM 2229 C CA . THR A 1 267 ? -22.535 -5.876 -43.788 1.00 75.12 267 THR A CA 1
ATOM 2230 C C . THR A 1 267 ? -22.005 -7.165 -43.148 1.00 75.12 267 THR A C 1
ATOM 2232 O O . THR A 1 267 ? -22.425 -7.558 -42.055 1.00 75.12 267 THR A O 1
ATOM 2235 N N . MET A 1 268 ? -21.096 -7.860 -43.841 1.00 67.94 268 MET A N 1
ATOM 2236 C CA . MET A 1 268 ? -20.390 -9.034 -43.299 1.00 67.94 268 MET A CA 1
ATOM 2237 C C . MET A 1 268 ? -19.438 -8.683 -42.145 1.00 67.94 268 MET A C 1
ATOM 2239 O O . MET A 1 268 ? -18.969 -9.586 -41.463 1.00 67.94 268 MET A O 1
ATOM 2243 N N . GLU A 1 269 ? -19.171 -7.396 -41.934 1.00 65.62 269 GLU A N 1
ATOM 2244 C CA . GLU A 1 269 ? -18.260 -6.882 -40.907 1.00 65.62 269 GLU A CA 1
ATOM 2245 C C . GLU A 1 269 ? -18.980 -6.580 -39.584 1.00 65.62 269 GLU A C 1
ATOM 2247 O O . GLU A 1 269 ? -18.335 -6.302 -38.578 1.00 65.62 269 GLU A O 1
ATOM 2252 N N . ASP A 1 270 ? -20.314 -6.674 -39.555 1.00 75.31 270 ASP A N 1
ATOM 2253 C CA . ASP A 1 270 ? -21.076 -6.507 -38.320 1.00 75.31 270 ASP A CA 1
ATOM 2254 C C . ASP A 1 270 ? -20.778 -7.639 -37.329 1.00 75.31 270 ASP A C 1
ATOM 2256 O O . ASP A 1 270 ? -20.888 -8.830 -37.649 1.00 75.31 270 ASP A O 1
ATOM 2260 N N . ILE A 1 271 ? -20.517 -7.264 -36.081 1.00 73.19 271 ILE A N 1
ATOM 2261 C CA . ILE A 1 271 ? -20.290 -8.201 -34.986 1.00 73.19 271 ILE A CA 1
ATOM 2262 C C . ILE A 1 271 ? -21.641 -8.740 -34.517 1.00 73.19 271 ILE A C 1
ATOM 2264 O O . ILE A 1 271 ? -22.594 -7.986 -34.313 1.00 73.19 271 ILE A O 1
ATOM 2268 N N . ARG A 1 272 ? -21.730 -10.064 -34.342 1.00 72.00 272 ARG A N 1
ATOM 2269 C CA . ARG A 1 272 ? -22.900 -10.751 -33.778 1.00 72.00 272 ARG A CA 1
ATOM 2270 C C . ARG A 1 272 ? -22.526 -11.350 -32.431 1.00 72.00 272 ARG A C 1
ATOM 2272 O O . ARG A 1 272 ? -21.602 -12.156 -32.365 1.00 72.00 272 ARG A O 1
ATOM 2279 N N . ALA A 1 273 ? -23.253 -10.988 -31.382 1.00 63.03 273 ALA A N 1
ATOM 2280 C CA . ALA A 1 273 ? -23.034 -11.521 -30.041 1.00 63.03 273 ALA A CA 1
ATOM 2281 C C . ALA A 1 273 ? -24.102 -12.570 -29.690 1.00 63.03 273 ALA A C 1
ATOM 2283 O O . ALA A 1 273 ? -25.288 -12.356 -29.934 1.00 63.03 273 ALA A O 1
ATOM 2284 N N . GLY A 1 274 ? -23.685 -13.709 -29.121 1.00 57.25 274 GLY A N 1
ATOM 2285 C CA . GLY A 1 274 ? -24.599 -14.753 -28.630 1.00 57.25 274 GLY A CA 1
ATOM 2286 C C . GLY A 1 274 ? -25.162 -14.479 -27.230 1.00 57.25 274 GLY A C 1
ATOM 2287 O O . GLY A 1 274 ? -26.165 -15.073 -26.848 1.00 57.25 274 GLY A O 1
ATOM 2288 N N . VAL A 1 275 ? -24.524 -13.578 -26.480 1.00 55.44 275 VAL A N 1
ATOM 2289 C CA . VAL A 1 275 ? -24.920 -13.122 -25.142 1.00 55.44 275 VAL A CA 1
ATOM 2290 C C . VAL A 1 275 ? -24.574 -11.639 -25.053 1.00 55.44 275 VAL A C 1
ATOM 2292 O O . VAL A 1 275 ? -23.501 -11.243 -25.509 1.00 55.44 275 VAL A O 1
ATOM 2295 N N . ILE A 1 276 ? -25.470 -10.830 -24.491 1.00 53.88 276 ILE A N 1
ATOM 2296 C CA . ILE A 1 276 ? -25.220 -9.416 -24.196 1.00 53.88 276 ILE A CA 1
ATOM 2297 C C . ILE A 1 276 ? -25.679 -9.096 -22.774 1.00 53.88 276 ILE A C 1
ATOM 2299 O O . ILE A 1 276 ? -26.622 -9.707 -22.270 1.00 53.88 276 ILE A O 1
ATOM 2303 N N . GLU A 1 277 ? -25.019 -8.123 -22.159 1.00 52.47 277 GLU A N 1
ATOM 2304 C CA . GLU A 1 277 ? -25.461 -7.466 -20.934 1.00 52.47 277 GLU A CA 1
ATOM 2305 C C . GLU A 1 277 ? -26.023 -6.095 -21.324 1.00 52.47 277 GLU A C 1
ATOM 2307 O O . GLU A 1 277 ? -25.411 -5.376 -22.115 1.00 52.47 277 GLU A O 1
ATOM 2312 N N . VAL A 1 278 ? -27.224 -5.765 -20.847 1.00 55.53 278 VAL A N 1
ATOM 2313 C CA . VAL A 1 278 ? -27.919 -4.517 -21.188 1.00 55.53 278 VAL A CA 1
ATOM 2314 C C . VAL A 1 278 ? -28.254 -3.785 -19.900 1.00 55.53 278 VAL A C 1
ATOM 2316 O O . VAL A 1 278 ? -28.936 -4.332 -19.034 1.00 55.53 278 VAL A O 1
ATOM 2319 N N . GLU A 1 279 ? -27.815 -2.534 -19.794 1.00 52.75 279 GLU A N 1
ATOM 2320 C CA . GLU A 1 279 ? -28.295 -1.612 -18.771 1.00 52.75 279 GLU A CA 1
ATOM 2321 C C . GLU A 1 279 ? -29.624 -1.008 -19.244 1.00 52.75 279 GLU A C 1
ATOM 2323 O O . GLU A 1 279 ? -29.684 -0.292 -20.242 1.00 52.75 279 GLU A O 1
ATOM 2328 N N . LEU A 1 280 ? -30.717 -1.349 -18.559 1.00 56.41 280 LEU A N 1
ATOM 2329 C CA . LEU A 1 280 ? -32.042 -0.792 -18.825 1.00 56.41 280 LEU A CA 1
ATOM 2330 C C . LEU A 1 280 ? -32.340 0.296 -17.795 1.00 56.41 280 LEU A C 1
ATOM 2332 O O . LEU A 1 280 ? -32.617 0.000 -16.632 1.00 56.41 280 LEU A O 1
ATOM 2336 N N . GLU A 1 281 ? -32.333 1.555 -18.227 1.00 50.16 281 GLU A N 1
ATOM 2337 C CA . GLU A 1 281 ? -32.817 2.662 -17.407 1.00 50.16 281 GLU A CA 1
ATOM 2338 C C . GLU A 1 281 ? -34.353 2.688 -17.458 1.00 50.16 281 GLU A C 1
ATOM 2340 O O . GLU A 1 281 ? -34.976 3.124 -18.428 1.00 50.16 281 GLU A O 1
ATOM 2345 N N . ILE A 1 282 ? -34.990 2.146 -16.419 1.00 55.34 282 ILE A N 1
ATOM 2346 C CA . ILE A 1 282 ? -36.446 2.173 -16.288 1.00 55.34 282 ILE A CA 1
ATOM 2347 C C . ILE A 1 282 ? -36.827 3.511 -15.656 1.00 55.34 282 ILE A C 1
ATOM 2349 O O . ILE A 1 282 ? -36.641 3.712 -14.457 1.00 55.34 282 ILE A O 1
ATOM 2353 N N . LEU A 1 283 ? -37.405 4.411 -16.455 1.00 49.31 283 LEU A N 1
ATOM 2354 C CA . LEU A 1 283 ? -38.099 5.602 -15.959 1.00 49.31 283 LEU A CA 1
ATOM 2355 C C . LEU A 1 283 ? -39.342 5.160 -15.177 1.00 49.31 283 LEU A C 1
ATOM 2357 O O . LEU A 1 283 ? -40.436 5.016 -15.723 1.00 49.31 283 LEU A O 1
ATOM 2361 N N . VAL A 1 284 ? -39.166 4.899 -13.885 1.00 49.47 284 VAL A N 1
ATOM 2362 C CA . VAL A 1 284 ? -40.280 4.752 -12.950 1.00 49.47 284 VAL A CA 1
ATOM 2363 C C . VAL A 1 284 ? -40.816 6.161 -12.708 1.00 49.47 284 VAL A C 1
ATOM 2365 O O . VAL A 1 284 ? -40.066 7.030 -12.271 1.00 49.47 284 VAL A O 1
ATOM 2368 N N . GLY A 1 285 ? -42.068 6.401 -13.106 1.00 43.53 285 GLY A N 1
ATOM 2369 C CA . GLY A 1 285 ? -42.682 7.729 -13.145 1.00 43.53 285 GLY A CA 1
ATOM 2370 C C . GLY A 1 285 ? -42.473 8.537 -11.863 1.00 43.53 285 GLY A C 1
ATOM 2371 O O . GLY A 1 285 ? -42.467 7.986 -10.764 1.00 43.53 285 GLY A O 1
ATOM 2372 N N . MET A 1 286 ? -42.307 9.852 -12.027 1.00 43.28 286 MET A N 1
ATOM 2373 C CA . MET A 1 286 ? -42.422 10.801 -10.922 1.00 43.28 286 MET A CA 1
ATOM 2374 C C . MET A 1 286 ? -43.784 10.581 -10.252 1.00 43.28 286 MET A C 1
ATOM 2376 O O . MET A 1 286 ? -44.798 10.561 -10.950 1.00 43.28 286 MET A O 1
ATOM 2380 N N . GLU A 1 287 ? -43.795 10.369 -8.936 1.00 39.62 287 GLU A N 1
ATOM 2381 C CA . GLU A 1 287 ? -45.028 10.409 -8.144 1.00 39.62 287 GLU A CA 1
ATOM 2382 C C . GLU A 1 287 ? -45.751 11.743 -8.421 1.00 39.62 287 GLU A C 1
ATOM 2384 O O . GLU A 1 287 ? -45.118 12.803 -8.368 1.00 39.62 287 GLU A O 1
ATOM 2389 N N . GLU A 1 288 ? -47.043 11.678 -8.768 1.00 37.19 288 GLU A N 1
ATOM 2390 C CA . GLU A 1 288 ? -47.963 12.826 -8.696 1.00 37.19 288 GLU A CA 1
ATOM 2391 C C . GLU A 1 288 ? -48.238 13.210 -7.237 1.00 37.19 288 GLU A C 1
ATOM 2393 O O . GLU A 1 288 ? -48.427 12.288 -6.405 1.00 37.19 288 GLU A O 1
#

pLDDT: mean 78.68, std 13.54, range [37.19, 94.19]